Protein AF-J9E070-F1 (afdb_monomer_lite)

Sequence (200 aa):
WLLANKISELVPEDERRRSKISSLESCHDKDLNDDERSLFMCFSKATFASVYKVLFCSLNDTIKNVLSLQAIERGKLQHDECFAFWKVAASSFCLLTLLIRVKELRNASVLLTAAREGRSFLQSFVVKSSFMYLLSDESRFARYGAEASAILKTVQIGNRSLQNISAHAKSTKCTSLLKLLPQLRATSEQFIRTVHQLMI

Foldseek 3Di:
DVVLVVLLVLFPPVLSVVLCLVVPDDDDDVPDDPPVCVVCVCPDLVNLLVVLLVLLVVLLVCCVPVQFLVCVVVVVADLVRSLVSLLVSLSSLLSSLSSCVNPSNNDPSSLLSCLVSLLSSLVCLLDPTSLVVLLVDPVSCVVCVVVNLVSLSSNLNSLVSNLCSVVVCVVVVPVSNVVRVVSSVVSSVSSVVSSVVSND

Organism: Wuchereria bancrofti (NCBI:txid6293)

Structure (mmCIF, N/CA/C/O backbone):
data_AF-J9E070-F1
#
_entry.id   AF-J9E070-F1
#
loop_
_atom_site.group_PDB
_atom_site.id
_atom_site.type_symbol
_atom_site.label_atom_id
_atom_site.label_alt_id
_atom_site.label_comp_id
_atom_site.label_asym_id
_atom_site.label_entity_id
_atom_site.label_seq_id
_atom_site.pdbx_PDB_ins_code
_atom_site.Cartn_x
_atom_site.Cartn_y
_atom_site.Cartn_z
_atom_site.occupancy
_atom_site.B_iso_or_equiv
_atom_site.auth_seq_id
_atom_site.auth_comp_id
_atom_site.auth_asym_id
_atom_site.auth_atom_id
_atom_site.pdbx_PDB_model_num
ATOM 1 N N . TRP A 1 1 ? -8.039 -12.744 -4.403 1.00 50.38 1 TRP A N 1
ATOM 2 C CA . TRP A 1 1 ? -6.928 -13.280 -3.591 1.00 50.38 1 TRP A CA 1
ATOM 3 C C . TRP A 1 1 ? -6.055 -14.290 -4.340 1.00 50.38 1 TRP A C 1
ATOM 5 O O . TRP A 1 1 ? -4.844 -14.215 -4.182 1.00 50.38 1 TRP A O 1
ATOM 15 N N . LEU A 1 2 ? -6.599 -15.138 -5.227 1.00 56.25 2 LEU A N 1
ATOM 16 C CA . LEU A 1 2 ? -5.798 -16.017 -6.101 1.00 56.25 2 LEU A CA 1
ATOM 17 C C . LEU A 1 2 ? -4.689 -15.272 -6.874 1.00 56.25 2 LEU A C 1
ATOM 19 O O . LEU A 1 2 ? -3.528 -15.670 -6.838 1.00 56.25 2 LEU A O 1
ATOM 23 N N . LEU A 1 3 ? -5.025 -14.128 -7.484 1.00 62.06 3 LEU A N 1
ATOM 24 C CA . LEU A 1 3 ? -4.044 -13.268 -8.151 1.00 62.06 3 LEU A CA 1
ATOM 25 C C . LEU A 1 3 ? -2.935 -12.807 -7.193 1.00 62.06 3 LEU A C 1
ATOM 27 O O . LEU A 1 3 ? -1.775 -12.804 -7.572 1.00 62.06 3 LEU A O 1
ATOM 31 N N . ALA A 1 4 ? -3.266 -12.457 -5.947 1.00 64.38 4 ALA A N 1
ATOM 32 C CA . ALA A 1 4 ? -2.277 -12.049 -4.951 1.00 64.38 4 ALA A CA 1
ATOM 33 C C . ALA A 1 4 ? -1.335 -13.208 -4.577 1.00 64.38 4 ALA A C 1
ATOM 35 O O . ALA A 1 4 ? -0.132 -12.987 -4.470 1.00 64.38 4 ALA A O 1
ATOM 36 N N . ASN A 1 5 ? -1.852 -14.438 -4.470 1.00 66.00 5 ASN A N 1
ATOM 37 C CA . ASN A 1 5 ? -1.041 -15.634 -4.226 1.00 66.00 5 ASN A CA 1
ATOM 38 C C . ASN A 1 5 ? -0.087 -15.915 -5.393 1.00 66.00 5 ASN A C 1
ATOM 40 O O . ASN A 1 5 ? 1.122 -15.975 -5.173 1.00 66.00 5 ASN A O 1
ATOM 44 N N . LYS A 1 6 ? -0.587 -15.958 -6.636 1.00 68.31 6 LYS A N 1
ATOM 45 C CA . LYS A 1 6 ? 0.262 -16.139 -7.830 1.00 68.31 6 LYS A CA 1
ATOM 46 C C . LYS A 1 6 ? 1.282 -15.010 -7.997 1.00 68.31 6 LYS A C 1
ATOM 48 O O . LYS A 1 6 ? 2.430 -15.240 -8.352 1.00 68.31 6 LYS A O 1
ATOM 53 N N . ILE A 1 7 ? 0.897 -13.774 -7.688 1.00 70.38 7 ILE A N 1
ATOM 54 C CA . ILE A 1 7 ? 1.807 -12.626 -7.700 1.00 70.38 7 ILE A CA 1
ATOM 55 C C . ILE A 1 7 ? 2.875 -12.752 -6.604 1.00 70.38 7 ILE A C 1
ATOM 57 O O . ILE A 1 7 ? 4.027 -12.386 -6.830 1.00 70.38 7 ILE A O 1
ATOM 61 N N . SER A 1 8 ? 2.531 -13.286 -5.430 1.00 70.94 8 SER A N 1
ATOM 62 C CA . SER A 1 8 ? 3.487 -13.491 -4.337 1.00 70.94 8 SER A CA 1
ATOM 63 C C . SER A 1 8 ? 4.574 -14.514 -4.669 1.00 70.94 8 SER A C 1
ATOM 65 O O . SER A 1 8 ? 5.684 -14.400 -4.151 1.00 70.94 8 SER A O 1
ATOM 67 N N . GLU A 1 9 ? 4.297 -15.469 -5.561 1.00 75.38 9 GLU A N 1
ATOM 68 C CA . GLU A 1 9 ? 5.291 -16.424 -6.072 1.00 75.38 9 GLU A CA 1
ATOM 69 C C . GLU A 1 9 ? 6.395 -15.734 -6.884 1.00 75.38 9 GLU A C 1
ATOM 71 O O . GLU A 1 9 ? 7.506 -16.250 -6.968 1.00 75.38 9 GLU A O 1
ATOM 76 N N . LEU A 1 10 ? 6.126 -14.543 -7.432 1.00 75.75 10 LEU A N 1
ATOM 77 C CA . LEU A 1 10 ? 7.119 -13.745 -8.155 1.00 75.75 10 LEU A CA 1
ATOM 78 C C . LEU A 1 10 ? 8.077 -13.004 -7.210 1.00 75.75 10 LEU A C 1
ATOM 80 O O . LEU A 1 10 ? 9.123 -12.527 -7.651 1.00 75.75 10 LEU A O 1
ATOM 84 N N . VAL A 1 11 ? 7.734 -12.867 -5.924 1.00 75.31 11 VAL A N 1
ATOM 85 C CA . VAL A 1 11 ? 8.581 -12.197 -4.928 1.00 75.31 11 VAL A CA 1
ATOM 86 C C . VAL A 1 11 ? 9.718 -13.140 -4.507 1.00 75.31 11 VAL A C 1
ATOM 88 O O . VAL A 1 11 ? 9.440 -14.290 -4.162 1.00 75.31 11 VAL A O 1
ATOM 91 N N . PRO A 1 12 ? 10.985 -12.671 -4.465 1.00 78.06 12 PRO A N 1
ATOM 92 C CA . PRO A 1 12 ? 12.112 -13.473 -3.988 1.00 78.06 12 PRO A CA 1
ATOM 93 C C . PRO A 1 12 ? 11.835 -14.132 -2.630 1.00 78.06 12 PRO A C 1
ATOM 95 O O . PRO A 1 12 ? 11.265 -13.509 -1.731 1.00 78.06 12 PRO A O 1
ATOM 98 N N . GLU A 1 13 ? 12.220 -15.400 -2.479 1.00 76.00 13 GLU A N 1
ATOM 99 C CA . GLU A 1 13 ? 11.801 -16.228 -1.343 1.00 76.00 13 GLU A CA 1
ATOM 100 C C . GLU A 1 13 ? 12.261 -15.679 0.020 1.00 76.00 13 GLU A C 1
ATOM 102 O O . GLU A 1 13 ? 11.505 -15.709 0.995 1.00 76.00 13 GLU A O 1
ATOM 107 N N . ASP A 1 14 ? 13.473 -15.134 0.087 1.00 74.38 14 ASP A N 1
ATOM 108 C CA . ASP A 1 14 ? 14.043 -14.496 1.275 1.00 74.38 14 ASP A CA 1
ATOM 109 C C . ASP A 1 14 ? 13.195 -13.306 1.752 1.00 74.38 14 ASP A C 1
ATOM 111 O O . ASP A 1 14 ? 12.943 -13.136 2.949 1.00 74.38 14 ASP A O 1
ATOM 115 N N . GLU A 1 15 ? 12.682 -12.520 0.810 1.00 70.94 15 GLU A N 1
ATOM 116 C CA . GLU A 1 15 ? 11.808 -11.381 1.077 1.00 70.94 15 GLU A CA 1
ATOM 117 C C . GLU A 1 15 ? 10.374 -11.812 1.385 1.00 70.94 15 GLU A C 1
ATOM 119 O O . GLU A 1 15 ? 9.731 -11.246 2.275 1.00 70.94 15 GLU A O 1
ATOM 124 N N . ARG A 1 16 ? 9.882 -12.862 0.723 1.00 69.50 16 ARG A N 1
ATOM 125 C CA . ARG A 1 16 ? 8.571 -13.458 1.005 1.00 69.50 16 ARG A CA 1
ATOM 126 C C . ARG A 1 16 ? 8.491 -13.995 2.441 1.00 69.50 16 ARG A C 1
ATOM 128 O O . ARG A 1 16 ? 7.499 -13.747 3.126 1.00 69.50 16 ARG A O 1
ATOM 135 N N . ARG A 1 17 ? 9.552 -14.655 2.930 1.00 67.88 17 ARG A N 1
ATOM 136 C CA . ARG A 1 17 ? 9.652 -15.140 4.323 1.00 67.88 17 ARG A CA 1
ATOM 137 C C . ARG A 1 17 ? 9.682 -13.984 5.328 1.00 67.88 1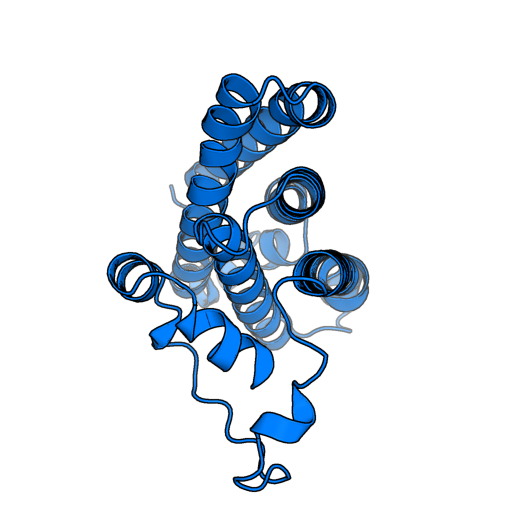7 ARG A C 1
ATOM 139 O O . ARG A 1 17 ? 8.961 -14.013 6.322 1.00 67.88 17 ARG A O 1
ATOM 146 N N . ARG A 1 18 ? 10.472 -12.937 5.058 1.00 64.69 18 ARG A N 1
ATOM 147 C CA . ARG A 1 18 ? 10.586 -11.749 5.931 1.00 64.69 18 ARG A CA 1
ATOM 148 C C . ARG A 1 18 ? 9.295 -10.938 6.023 1.00 64.69 18 ARG A C 1
ATOM 150 O O . ARG A 1 18 ? 9.012 -10.363 7.069 1.00 64.69 18 ARG A O 1
ATOM 157 N N . SER A 1 19 ? 8.527 -10.893 4.940 1.00 62.81 19 SER A N 1
ATOM 158 C CA . SER A 1 19 ? 7.289 -10.114 4.832 1.00 62.81 19 SER A CA 1
ATOM 159 C C . SER A 1 19 ? 6.048 -10.825 5.358 1.00 62.81 19 SER A C 1
ATOM 161 O O . SER A 1 19 ? 4.982 -10.213 5.377 1.00 62.81 19 SER A O 1
ATOM 163 N N . LYS A 1 20 ? 6.166 -12.092 5.792 1.00 63.44 20 LYS A N 1
ATOM 164 C CA . LYS A 1 20 ? 5.033 -12.923 6.231 1.00 63.44 20 LYS A CA 1
ATOM 165 C C . LYS A 1 20 ? 3.909 -13.027 5.186 1.00 63.44 20 LYS A C 1
ATOM 167 O O . LYS A 1 20 ? 2.804 -13.459 5.505 1.00 63.44 20 LYS A O 1
ATOM 172 N N . ILE A 1 21 ? 4.194 -12.707 3.921 1.00 61.09 21 ILE A N 1
ATOM 173 C CA . ILE A 1 21 ? 3.235 -12.825 2.816 1.00 61.09 21 ILE A CA 1
ATOM 174 C C . ILE A 1 21 ? 2.844 -14.293 2.615 1.00 61.09 21 ILE A C 1
ATOM 176 O O . ILE A 1 21 ? 1.691 -14.584 2.339 1.00 61.09 21 ILE A O 1
ATOM 180 N N . SER A 1 22 ? 3.758 -15.235 2.865 1.00 50.41 22 SER A N 1
ATOM 181 C CA . SER A 1 22 ? 3.460 -16.675 2.843 1.00 50.41 22 SER A CA 1
ATOM 182 C C . SER A 1 22 ? 2.588 -17.169 4.005 1.00 50.41 22 SER A C 1
ATOM 184 O O . SER A 1 22 ? 2.163 -18.315 3.977 1.00 50.41 22 SER A O 1
ATOM 186 N N . SER A 1 23 ? 2.368 -16.352 5.044 1.00 52.59 23 SER A N 1
ATOM 187 C CA . SER A 1 23 ? 1.434 -16.659 6.143 1.00 52.59 23 SER A CA 1
ATOM 188 C C . SER A 1 23 ? 0.075 -15.980 5.979 1.00 52.59 23 SER A C 1
ATOM 190 O O . SER A 1 23 ? -0.743 -16.022 6.895 1.00 52.59 23 SER A O 1
ATOM 192 N N . LEU A 1 24 ? -0.162 -15.324 4.839 1.00 56.97 24 LEU A N 1
ATOM 193 C CA . LEU A 1 24 ? -1.516 -14.963 4.452 1.00 56.97 24 LEU A CA 1
ATOM 194 C C . LEU A 1 24 ? -2.294 -16.262 4.203 1.00 56.97 24 LEU A C 1
ATOM 196 O O . LEU A 1 24 ? -1.766 -17.173 3.567 1.00 56.97 24 LEU A O 1
ATOM 200 N N . GLU A 1 25 ? -3.511 -16.359 4.740 1.00 55.94 25 GLU A N 1
ATOM 201 C CA . GLU A 1 25 ? -4.355 -17.549 4.586 1.00 55.94 25 GLU A CA 1
ATOM 202 C C . GLU A 1 25 ? -4.481 -17.938 3.109 1.00 55.94 25 GLU A C 1
ATOM 204 O O . GLU A 1 25 ? -4.682 -17.087 2.234 1.00 55.94 25 GLU A O 1
ATOM 209 N N . SER A 1 26 ? -4.349 -19.236 2.821 1.00 51.25 26 SER A N 1
ATOM 210 C CA . SER A 1 26 ? -4.575 -19.748 1.477 1.00 51.25 26 SER A CA 1
ATOM 211 C C . SER A 1 26 ? -6.035 -19.504 1.101 1.00 51.25 26 SER A C 1
ATOM 213 O O . SER A 1 26 ? -6.965 -20.029 1.707 1.00 51.25 26 SER A O 1
ATOM 215 N N . CYS A 1 27 ? -6.248 -18.671 0.086 1.00 52.09 27 CYS A N 1
ATOM 216 C CA . CYS A 1 27 ? -7.570 -18.462 -0.476 1.00 52.09 27 CYS A CA 1
ATOM 217 C C . CYS A 1 27 ? -7.926 -19.675 -1.336 1.00 52.09 27 CYS A C 1
ATOM 219 O O . CYS A 1 27 ? -7.439 -19.803 -2.458 1.00 52.09 27 CYS A O 1
ATOM 221 N N . HIS A 1 28 ? -8.752 -20.558 -0.783 1.00 53.12 28 HIS A N 1
ATOM 222 C CA . HIS A 1 28 ? -9.455 -21.578 -1.546 1.00 53.12 28 HIS A CA 1
ATOM 223 C C . HIS A 1 28 ? -10.759 -20.971 -2.053 1.00 53.12 28 HIS A C 1
ATOM 225 O O . HIS A 1 28 ? -11.733 -20.855 -1.309 1.00 53.12 28 HIS A O 1
ATOM 231 N N . ASP A 1 29 ? -10.745 -20.530 -3.305 1.00 55.97 29 ASP A N 1
ATOM 232 C CA . ASP A 1 29 ? -11.964 -20.168 -4.014 1.00 55.97 29 ASP A CA 1
ATOM 233 C C . ASP A 1 29 ? -12.629 -21.465 -4.486 1.00 55.97 29 ASP A C 1
ATOM 235 O O . ASP A 1 29 ? -12.036 -22.227 -5.249 1.00 55.97 29 ASP A O 1
ATOM 239 N N . LYS A 1 30 ? -13.820 -21.763 -3.960 1.00 57.31 30 LYS A N 1
ATOM 240 C CA . LYS A 1 30 ? -14.524 -23.025 -4.240 1.00 57.31 30 LYS A CA 1
ATOM 241 C C . LYS A 1 30 ? -15.041 -23.101 -5.679 1.00 57.31 30 LYS A C 1
ATOM 243 O O . LYS A 1 30 ? -15.379 -24.195 -6.120 1.00 57.31 30 LYS A O 1
ATOM 248 N N . ASP A 1 31 ? -15.062 -21.972 -6.386 1.00 56.69 31 ASP A N 1
ATOM 249 C CA . ASP A 1 31 ? -15.589 -21.855 -7.745 1.00 56.69 31 ASP A CA 1
ATOM 250 C C . ASP A 1 31 ? -14.491 -21.969 -8.826 1.00 56.69 31 ASP A C 1
ATOM 252 O O . ASP A 1 31 ? -14.774 -21.831 -10.018 1.00 56.69 31 ASP A O 1
ATOM 256 N N . LEU A 1 32 ? -13.231 -22.214 -8.438 1.00 55.25 32 LEU A N 1
ATOM 257 C CA . LEU A 1 32 ? -12.088 -22.280 -9.353 1.00 55.25 32 LEU A CA 1
ATOM 258 C C . LEU A 1 32 ? -11.551 -23.714 -9.480 1.00 55.25 32 LEU A C 1
ATOM 260 O O . LEU A 1 32 ? -10.976 -24.264 -8.544 1.00 55.25 32 LEU A O 1
ATOM 264 N N . ASN A 1 33 ? -11.719 -24.305 -10.667 1.00 61.34 33 ASN A N 1
ATOM 265 C CA . ASN A 1 33 ? -11.144 -25.604 -11.037 1.00 61.34 33 ASN A CA 1
ATOM 266 C C . ASN A 1 33 ? -9.671 -25.446 -11.484 1.00 61.34 33 ASN A C 1
ATOM 268 O O . ASN A 1 33 ? -9.262 -24.357 -11.884 1.00 61.34 33 ASN A O 1
ATOM 272 N N . ASP A 1 34 ? -8.903 -26.545 -11.501 1.00 58.28 34 ASP A N 1
ATOM 273 C CA . ASP A 1 34 ? -7.445 -26.613 -11.767 1.00 58.28 34 ASP A CA 1
ATOM 274 C C . ASP A 1 34 ? -6.946 -26.024 -13.111 1.00 58.28 34 ASP A C 1
ATOM 276 O O . ASP A 1 34 ? -5.738 -25.961 -13.353 1.00 58.28 34 ASP A O 1
ATOM 280 N N . ASP A 1 35 ? -7.824 -25.520 -13.985 1.00 61.09 35 ASP A N 1
ATOM 281 C CA . ASP A 1 35 ? -7.448 -24.881 -15.258 1.00 61.09 35 ASP A CA 1
ATOM 282 C C . ASP A 1 35 ? -7.061 -23.388 -15.088 1.00 61.09 35 ASP A C 1
ATOM 284 O O . ASP A 1 35 ? -7.368 -22.508 -15.903 1.00 61.09 35 ASP A O 1
ATOM 288 N N . GLU A 1 36 ? -6.354 -23.093 -13.989 1.00 58.22 36 GLU A N 1
ATOM 289 C CA . GLU A 1 36 ? -6.021 -21.755 -13.474 1.00 58.22 36 GLU A CA 1
ATOM 290 C C . GLU A 1 36 ? -5.228 -20.880 -14.463 1.00 58.22 36 GLU A C 1
ATOM 292 O O . GLU A 1 36 ? -5.220 -19.652 -14.358 1.00 58.22 36 GLU A O 1
ATOM 297 N N . ARG A 1 37 ? -4.536 -21.489 -15.436 1.00 53.12 37 ARG A N 1
ATOM 298 C CA . ARG A 1 37 ? -3.698 -20.767 -16.413 1.00 53.12 37 ARG A CA 1
ATOM 299 C C . ARG A 1 37 ? -4.521 -19.906 -17.370 1.00 53.12 37 ARG A C 1
ATOM 301 O O . ARG A 1 37 ? -4.042 -18.855 -17.799 1.00 53.12 37 ARG A O 1
ATOM 308 N N . SER A 1 38 ? -5.745 -20.327 -17.681 1.00 57.66 38 SER A N 1
ATOM 309 C CA . SER A 1 38 ? -6.639 -19.622 -18.606 1.00 57.66 38 SER A CA 1
ATOM 310 C C . SER A 1 38 ? -7.169 -18.302 -18.017 1.00 57.66 38 SER A C 1
ATOM 312 O O . SER A 1 38 ? -7.307 -17.309 -18.732 1.00 57.66 38 SER A O 1
ATOM 314 N N . LEU A 1 39 ? -7.361 -18.248 -16.694 1.00 63.41 39 LEU A N 1
ATOM 315 C CA . LEU A 1 39 ? -7.911 -17.093 -15.972 1.00 63.41 39 LEU A CA 1
ATOM 316 C C . LEU A 1 39 ? -6.944 -15.901 -15.902 1.00 63.41 39 LEU A C 1
ATOM 318 O O . LEU A 1 39 ? -7.368 -14.761 -15.711 1.00 63.41 39 LEU A O 1
ATOM 322 N N . PHE A 1 40 ? -5.643 -16.144 -16.094 1.00 64.69 40 PHE A N 1
ATOM 323 C CA . PHE A 1 40 ? -4.593 -15.127 -15.997 1.00 64.69 40 PHE A CA 1
ATOM 324 C C . PHE A 1 40 ? -3.829 -14.903 -17.304 1.00 64.69 40 PHE A C 1
ATOM 326 O O . PHE A 1 40 ? -2.756 -14.306 -17.270 1.00 64.69 40 PHE A O 1
ATOM 333 N N . MET A 1 41 ? -4.357 -15.312 -18.465 1.00 61.59 41 MET A N 1
ATOM 334 C CA . MET A 1 41 ? -3.668 -15.109 -19.755 1.00 61.59 41 MET A CA 1
ATOM 335 C C . MET A 1 41 ? -3.313 -13.637 -20.028 1.00 61.59 41 MET A C 1
ATOM 337 O O . MET A 1 41 ? -2.305 -13.338 -20.668 1.00 61.59 41 MET A O 1
ATOM 341 N N . CYS A 1 42 ? -4.094 -12.702 -19.483 1.00 64.00 42 CYS A N 1
ATOM 342 C CA . CYS A 1 42 ? -3.829 -11.267 -19.567 1.00 64.00 42 CYS A CA 1
ATOM 343 C C . CYS A 1 42 ? -2.759 -10.772 -18.580 1.00 64.00 42 CYS A C 1
ATOM 345 O O . CYS A 1 42 ? -2.485 -9.574 -18.557 1.00 64.00 42 CYS A O 1
ATOM 347 N N . PHE A 1 43 ? -2.152 -11.634 -17.760 1.00 72.12 43 PHE A N 1
ATOM 348 C CA . PHE A 1 43 ? -1.098 -11.293 -16.804 1.00 72.12 43 PHE A CA 1
ATOM 349 C C . PHE A 1 43 ? 0.274 -11.703 -17.355 1.00 72.12 43 PHE A C 1
ATOM 351 O O . PHE A 1 43 ? 0.840 -12.743 -17.030 1.00 72.12 43 PHE A O 1
ATOM 358 N N . SER A 1 44 ? 0.813 -10.854 -18.226 1.00 80.12 44 SER A N 1
ATOM 359 C CA . SER A 1 44 ? 2.128 -11.009 -18.848 1.00 80.12 44 SER A CA 1
ATOM 360 C C . SER A 1 44 ? 3.052 -9.870 -18.420 1.00 80.12 44 SER A C 1
ATOM 362 O O . SER A 1 44 ? 2.602 -8.852 -17.893 1.00 80.12 44 SER A O 1
ATOM 364 N N . LYS A 1 45 ? 4.353 -9.971 -18.721 1.00 80.81 45 LYS A N 1
ATOM 365 C CA . LYS A 1 45 ? 5.291 -8.850 -18.509 1.00 80.81 45 LYS A CA 1
ATOM 366 C C . LYS A 1 45 ? 4.839 -7.567 -19.224 1.00 80.81 45 LYS A C 1
ATOM 368 O O . LYS A 1 45 ? 5.051 -6.477 -18.701 1.00 80.81 45 LYS A O 1
ATOM 373 N N . ALA A 1 46 ? 4.199 -7.696 -20.390 1.00 85.44 46 ALA A N 1
ATOM 374 C CA . ALA A 1 46 ? 3.736 -6.564 -21.192 1.00 85.44 46 ALA A CA 1
ATOM 375 C C . ALA A 1 46 ? 2.536 -5.843 -20.556 1.00 85.44 46 ALA A C 1
ATOM 377 O O . ALA A 1 46 ? 2.456 -4.617 -20.582 1.00 85.44 46 ALA A O 1
ATOM 378 N N . THR A 1 47 ? 1.619 -6.592 -19.947 1.00 89.44 47 THR A N 1
ATOM 379 C CA . THR A 1 47 ? 0.395 -6.055 -19.332 1.00 89.44 47 THR A CA 1
ATOM 380 C C . THR A 1 47 ? 0.557 -5.749 -17.844 1.00 89.44 47 THR A C 1
ATOM 382 O O . THR A 1 47 ? -0.255 -5.013 -17.278 1.00 89.44 47 THR A O 1
ATOM 385 N N . PHE A 1 48 ? 1.626 -6.252 -17.214 1.00 90.00 48 PHE A N 1
ATOM 386 C CA . PHE A 1 48 ? 1.885 -6.121 -15.782 1.00 90.00 48 PHE A CA 1
ATOM 387 C C . PHE A 1 48 ? 1.793 -4.676 -15.295 1.00 90.00 48 PHE A C 1
ATOM 389 O O . PHE A 1 48 ? 1.151 -4.423 -14.285 1.00 90.00 48 PHE A O 1
ATOM 396 N N . ALA A 1 49 ? 2.386 -3.715 -16.010 1.00 93.50 49 ALA A N 1
ATOM 397 C CA . ALA A 1 49 ? 2.370 -2.316 -15.581 1.00 93.50 49 ALA A CA 1
ATOM 398 C C . ALA A 1 49 ? 0.944 -1.747 -15.464 1.00 93.50 49 ALA A C 1
ATOM 400 O O . ALA A 1 49 ? 0.651 -1.006 -14.524 1.00 93.50 49 ALA A O 1
ATOM 401 N N . SER A 1 50 ? 0.054 -2.120 -16.386 1.00 94.12 50 SER A N 1
ATOM 402 C CA . SER A 1 50 ? -1.350 -1.702 -16.369 1.00 94.12 50 SER A CA 1
ATOM 403 C C . SER A 1 50 ? -2.113 -2.371 -15.231 1.00 94.12 50 SER A C 1
ATOM 405 O O . SER A 1 50 ? -2.801 -1.685 -14.477 1.00 94.12 50 SER A O 1
ATOM 407 N N . VAL A 1 51 ? -1.938 -3.685 -15.054 1.00 92.25 51 VAL A N 1
ATOM 408 C CA . VAL A 1 51 ? -2.584 -4.429 -13.962 1.00 92.25 51 VAL A CA 1
ATOM 409 C C . VAL A 1 51 ? -2.103 -3.917 -12.605 1.00 92.25 51 VAL A C 1
ATOM 411 O O . VAL A 1 51 ? -2.915 -3.615 -11.738 1.00 92.25 51 VAL A O 1
ATOM 414 N N . TYR A 1 52 ? -0.794 -3.730 -12.440 1.00 94.38 52 TYR A N 1
ATOM 415 C CA . TYR A 1 52 ? -0.180 -3.175 -11.236 1.00 94.38 52 TYR A CA 1
ATOM 416 C C . TYR A 1 52 ? -0.764 -1.807 -10.875 1.00 94.38 52 TYR A C 1
ATOM 418 O O . TYR A 1 52 ? -1.111 -1.568 -9.719 1.00 94.38 52 TYR A O 1
ATOM 426 N N . LYS A 1 53 ? -0.912 -0.921 -11.869 1.00 96.94 53 LYS A N 1
ATOM 427 C CA . LYS A 1 53 ? -1.533 0.391 -11.680 1.00 96.94 53 LYS A CA 1
ATOM 428 C C . LYS A 1 53 ? -2.965 0.273 -11.183 1.00 96.94 53 LYS A C 1
ATOM 430 O O . LYS A 1 53 ? -3.292 0.909 -10.188 1.00 96.94 53 LYS A O 1
ATOM 435 N N . VAL A 1 54 ? -3.790 -0.543 -11.837 1.00 96.38 54 VAL A N 1
ATOM 436 C CA . VAL A 1 54 ? -5.184 -0.744 -11.422 1.00 96.38 54 VAL A CA 1
ATOM 437 C C . VAL A 1 54 ? -5.244 -1.287 -9.996 1.00 96.38 54 VAL A C 1
ATOM 439 O O . VAL A 1 54 ? -5.914 -0.692 -9.164 1.00 96.38 54 VAL A O 1
ATOM 442 N N . LEU A 1 55 ? -4.479 -2.335 -9.677 1.00 95.44 55 LEU A N 1
ATOM 443 C CA . LEU A 1 55 ? -4.477 -2.936 -8.340 1.00 95.44 55 LEU A CA 1
ATOM 444 C C . LEU A 1 55 ? -4.086 -1.937 -7.242 1.00 95.44 55 LEU A C 1
ATOM 446 O O . LEU A 1 55 ? -4.734 -1.890 -6.198 1.00 95.44 55 LEU A O 1
ATOM 450 N N . PHE A 1 56 ? -3.047 -1.128 -7.466 1.00 97.62 56 PHE A N 1
ATOM 451 C CA . PHE A 1 56 ? -2.597 -0.163 -6.462 1.00 97.62 56 PHE A CA 1
ATOM 452 C C . PHE A 1 56 ? -3.583 1.007 -6.315 1.00 97.62 56 PHE A C 1
ATOM 454 O O . PHE A 1 56 ? -3.924 1.379 -5.192 1.00 97.62 56 PHE A O 1
ATOM 461 N N . CYS A 1 57 ? -4.104 1.548 -7.420 1.00 97.94 57 CYS A N 1
ATOM 462 C CA . CYS A 1 57 ? -5.138 2.583 -7.359 1.00 97.94 57 CYS A CA 1
ATOM 463 C C . CYS A 1 57 ? -6.396 2.063 -6.646 1.00 97.94 57 CYS A C 1
ATOM 465 O O . CYS A 1 57 ? -6.869 2.700 -5.709 1.00 97.94 57 CYS A O 1
ATOM 467 N N . SER A 1 58 ? -6.879 0.867 -6.998 1.00 96.75 58 SER A N 1
ATOM 468 C CA . SER A 1 58 ? -8.052 0.256 -6.363 1.00 96.75 58 SER A CA 1
ATOM 469 C C . SER A 1 58 ? -7.859 0.011 -4.867 1.00 96.75 58 SER A C 1
ATOM 471 O O . SER A 1 58 ? -8.808 0.179 -4.101 1.00 96.75 58 SER A O 1
ATOM 473 N N . LEU A 1 59 ? -6.646 -0.335 -4.422 1.00 97.25 59 LEU A N 1
ATOM 474 C CA . LEU A 1 59 ? -6.329 -0.422 -2.995 1.00 97.25 59 LEU A CA 1
ATOM 475 C C . LEU A 1 59 ? -6.540 0.933 -2.298 1.00 97.25 59 LEU A C 1
ATOM 477 O O . LEU A 1 59 ? -7.227 0.999 -1.278 1.00 97.25 59 LEU A O 1
ATOM 481 N N . ASN A 1 60 ? -5.992 2.013 -2.857 1.00 97.88 60 ASN A N 1
ATOM 482 C CA . ASN A 1 60 ? -6.142 3.356 -2.293 1.00 97.88 60 ASN A CA 1
ATOM 483 C C . ASN A 1 60 ? -7.592 3.858 -2.340 1.00 97.88 60 ASN A C 1
ATOM 485 O O . ASN A 1 60 ? -8.070 4.438 -1.363 1.00 97.88 60 ASN A O 1
ATOM 489 N N . ASP A 1 61 ? -8.314 3.589 -3.427 1.00 96.94 61 ASP A N 1
ATOM 490 C CA . ASP A 1 61 ? -9.732 3.934 -3.553 1.00 96.94 61 ASP A CA 1
ATOM 491 C C . ASP A 1 61 ? -10.584 3.176 -2.528 1.00 96.94 61 ASP A C 1
ATOM 493 O O . ASP A 1 61 ? -11.465 3.761 -1.895 1.00 96.94 61 ASP A O 1
ATOM 497 N N . THR A 1 62 ? -10.285 1.896 -2.291 1.00 94.69 62 THR A N 1
ATOM 498 C CA . THR A 1 62 ? -10.959 1.092 -1.261 1.00 94.69 62 THR A CA 1
ATOM 499 C C . THR A 1 62 ? -10.722 1.677 0.127 1.00 94.69 62 THR A C 1
ATOM 501 O O . THR A 1 62 ? -11.666 1.838 0.898 1.00 94.69 62 THR A O 1
ATOM 504 N N . ILE A 1 63 ? -9.486 2.074 0.441 1.00 95.38 63 ILE A N 1
ATOM 505 C CA . ILE A 1 63 ? -9.172 2.718 1.723 1.00 95.38 63 ILE A CA 1
ATOM 506 C C . ILE A 1 63 ? -9.971 4.013 1.891 1.00 95.38 63 ILE A C 1
ATOM 508 O O . ILE A 1 63 ? -10.543 4.262 2.951 1.00 95.38 63 ILE A O 1
ATOM 512 N N . LYS A 1 64 ? -10.040 4.830 0.839 1.00 94.38 64 LYS A N 1
ATOM 513 C CA . LYS A 1 64 ? -10.735 6.117 0.876 1.00 94.38 64 LYS A CA 1
ATOM 514 C C . LYS A 1 64 ? -12.249 5.965 1.040 1.00 94.38 64 LYS A C 1
ATOM 516 O O . LYS A 1 64 ? -12.852 6.744 1.774 1.00 94.38 64 LYS A O 1
ATOM 521 N N . ASN A 1 65 ? -12.851 4.998 0.351 1.00 93.50 65 ASN A N 1
ATOM 522 C CA . ASN A 1 65 ? -14.306 4.882 0.243 1.00 93.50 65 ASN A CA 1
ATOM 523 C C . ASN A 1 65 ? -14.909 3.931 1.287 1.00 93.50 65 ASN A C 1
ATOM 525 O O . ASN A 1 65 ? -15.971 4.223 1.832 1.00 93.50 65 ASN A O 1
ATOM 529 N N . VAL A 1 66 ? -14.233 2.818 1.582 1.00 92.75 66 VAL A N 1
ATOM 530 C CA . VAL A 1 66 ? -14.717 1.776 2.503 1.00 92.75 66 VAL A CA 1
ATOM 531 C C . VAL A 1 66 ? -14.144 1.987 3.900 1.00 92.75 66 VAL A C 1
ATOM 533 O O . VAL A 1 66 ? -14.893 2.088 4.866 1.00 92.75 66 VAL A O 1
ATOM 536 N N . LEU A 1 67 ? -12.823 2.161 4.012 1.00 94.06 67 LEU A N 1
ATOM 537 C CA . LEU A 1 67 ? -12.131 2.369 5.293 1.00 94.06 67 LEU A CA 1
ATOM 538 C C . LEU A 1 67 ? -12.088 3.846 5.712 1.00 94.06 67 LEU A C 1
ATOM 540 O O . LEU A 1 67 ? -11.135 4.296 6.352 1.00 94.06 67 LEU A O 1
ATOM 544 N N . SER A 1 68 ? -13.101 4.635 5.359 1.00 94.06 68 SER A N 1
ATOM 545 C CA . SER A 1 68 ? -13.126 6.053 5.723 1.00 94.06 68 SER A CA 1
ATOM 546 C C . SER A 1 68 ? -13.315 6.244 7.234 1.00 94.06 68 SER A C 1
ATOM 548 O O . SER A 1 68 ? -14.008 5.470 7.896 1.00 94.06 68 SER A O 1
ATOM 550 N N . LEU A 1 69 ? -12.745 7.317 7.794 1.00 93.94 69 LEU A N 1
ATOM 551 C CA . LEU A 1 69 ? -12.982 7.690 9.197 1.00 93.94 69 LEU A CA 1
ATOM 552 C C . LEU A 1 69 ? -14.482 7.900 9.481 1.00 93.94 69 LEU A C 1
ATOM 554 O O . LEU A 1 69 ? -14.994 7.495 10.517 1.00 93.94 69 LEU A O 1
ATOM 558 N N . GLN A 1 70 ? -15.214 8.459 8.519 1.00 94.50 70 GLN A N 1
ATOM 559 C CA . GLN A 1 70 ? -16.652 8.677 8.656 1.00 94.50 70 GLN A CA 1
ATOM 560 C C . GLN A 1 70 ? -17.448 7.367 8.727 1.00 94.50 70 GLN A C 1
ATOM 562 O O . GLN A 1 70 ? -18.503 7.340 9.356 1.00 94.50 70 GLN A O 1
ATOM 567 N N . ALA A 1 71 ? -16.987 6.292 8.077 1.00 93.44 71 ALA A N 1
ATOM 568 C CA . ALA A 1 71 ? -17.674 5.002 8.116 1.00 93.44 71 ALA A CA 1
ATOM 569 C C . ALA A 1 71 ? -17.651 4.400 9.527 1.00 93.44 71 ALA A C 1
ATOM 571 O O . ALA A 1 71 ? -18.688 3.943 10.007 1.00 93.44 71 ALA A O 1
ATOM 572 N N . ILE A 1 72 ? -16.501 4.468 10.203 1.00 93.31 72 ILE A N 1
ATOM 573 C CA . ILE A 1 72 ? -16.350 3.980 11.578 1.00 93.31 72 ILE A CA 1
ATOM 574 C C . ILE A 1 72 ? -17.046 4.904 12.589 1.00 93.31 72 ILE A C 1
ATOM 576 O O . ILE A 1 72 ? -17.803 4.425 13.426 1.00 93.31 72 ILE A O 1
ATOM 580 N N . GLU A 1 73 ? -16.904 6.229 12.460 1.00 92.25 73 GLU A N 1
ATOM 581 C CA . GLU A 1 73 ? -17.545 7.196 13.370 1.00 92.25 73 GLU A CA 1
ATOM 582 C C . GLU A 1 73 ? -19.081 7.139 13.313 1.00 92.25 73 GLU A C 1
ATOM 584 O O . GLU A 1 73 ? -19.749 7.389 14.312 1.00 92.25 73 GLU A O 1
ATOM 589 N N . ARG A 1 74 ? -19.655 6.787 12.156 1.00 93.44 74 ARG A N 1
ATOM 590 C CA . ARG A 1 74 ? -21.109 6.628 11.971 1.00 93.44 74 ARG A CA 1
ATOM 591 C C . ARG A 1 74 ? -21.609 5.209 12.255 1.00 93.44 74 ARG A C 1
ATOM 593 O O . ARG A 1 74 ? -22.770 4.925 11.971 1.00 93.44 74 ARG A O 1
ATOM 600 N N . GLY A 1 75 ? -20.746 4.308 12.729 1.00 91.31 75 GLY A N 1
ATOM 601 C CA . GLY A 1 75 ? -21.095 2.912 13.011 1.00 91.31 75 GLY A CA 1
ATOM 602 C C . GLY A 1 75 ? -21.458 2.073 11.778 1.00 91.31 75 GLY A C 1
ATOM 603 O O . GLY A 1 75 ? -22.003 0.984 11.926 1.00 91.31 75 GLY A O 1
ATOM 604 N N . LYS A 1 76 ? -21.167 2.557 10.560 1.00 94.19 76 LYS A N 1
ATOM 605 C CA . LYS A 1 76 ? -21.386 1.806 9.309 1.00 94.19 76 LYS A CA 1
ATOM 606 C C . LYS A 1 76 ? -20.355 0.701 9.101 1.00 94.19 76 LYS A C 1
ATOM 608 O O . LYS A 1 76 ? -20.606 -0.213 8.328 1.00 94.19 76 LYS A O 1
ATOM 613 N N . LEU A 1 77 ? -19.202 0.826 9.752 1.00 94.44 77 LEU A N 1
ATOM 614 C CA . LEU A 1 77 ? -18.121 -0.145 9.735 1.00 94.44 77 LEU A CA 1
ATOM 615 C C . LEU A 1 77 ? -17.741 -0.458 11.181 1.00 94.44 77 LEU A C 1
ATOM 617 O O . LEU A 1 77 ? -17.352 0.444 11.928 1.00 94.44 77 LEU A O 1
ATOM 621 N N . GLN A 1 78 ? -17.868 -1.724 11.573 1.00 94.81 78 GLN A N 1
ATOM 622 C CA . GLN A 1 78 ? -17.543 -2.154 12.932 1.00 94.81 78 GLN A CA 1
ATOM 623 C C . GLN A 1 78 ? -16.027 -2.140 13.164 1.00 94.81 78 GLN A C 1
ATOM 625 O O . GLN A 1 78 ? -15.242 -2.255 12.224 1.00 94.81 78 GLN A O 1
ATOM 630 N N . HIS A 1 79 ? -15.597 -2.004 14.423 1.00 93.25 79 HIS A N 1
ATOM 631 C CA . HIS A 1 79 ? -14.171 -1.900 14.755 1.00 93.25 79 HIS A CA 1
ATOM 632 C C . HIS A 1 79 ? -13.367 -3.133 14.309 1.00 93.25 79 HIS A C 1
ATOM 634 O O . HIS A 1 79 ? -12.338 -2.970 13.655 1.00 93.25 79 HIS A O 1
ATOM 640 N N . ASP A 1 80 ? -13.860 -4.340 14.606 1.00 93.19 80 ASP A N 1
ATOM 641 C CA . ASP A 1 80 ? -13.208 -5.602 14.225 1.00 93.19 80 ASP A CA 1
ATOM 642 C C . ASP A 1 80 ? -13.100 -5.751 12.702 1.00 93.19 80 ASP A C 1
ATOM 644 O O . ASP A 1 80 ? -12.057 -6.124 12.168 1.00 93.19 80 ASP A O 1
ATOM 648 N N . GLU A 1 81 ? -14.169 -5.394 11.988 1.00 93.94 81 GLU A N 1
ATOM 649 C CA . GLU A 1 81 ? -14.226 -5.453 10.528 1.00 93.94 81 GLU A CA 1
ATOM 650 C C . GLU A 1 81 ? -13.266 -4.440 9.888 1.00 93.94 81 GLU A C 1
ATOM 652 O O . GLU A 1 81 ? -12.485 -4.781 8.998 1.00 93.94 81 GLU A O 1
ATOM 657 N N . CYS A 1 82 ? -13.254 -3.203 10.396 1.00 94.12 82 CYS A N 1
ATOM 658 C CA . CYS A 1 82 ? -12.306 -2.170 9.988 1.00 94.12 82 CYS A CA 1
ATOM 659 C C . CYS A 1 82 ? -10.865 -2.659 10.155 1.00 94.12 82 CYS A C 1
ATOM 661 O O . CYS A 1 82 ? -10.039 -2.523 9.249 1.00 94.12 82 CYS A O 1
ATOM 663 N N . PHE A 1 83 ? -10.571 -3.265 11.304 1.00 92.69 83 PHE A N 1
ATOM 664 C CA . PHE A 1 83 ? -9.249 -3.776 11.611 1.00 92.69 83 PHE A CA 1
ATOM 665 C C . PHE A 1 83 ? -8.843 -4.930 10.674 1.00 92.69 83 PHE A C 1
ATOM 667 O O . PHE A 1 83 ? -7.742 -4.919 10.110 1.00 92.69 83 PHE A O 1
ATOM 674 N N . ALA A 1 84 ? -9.750 -5.878 10.419 1.00 92.38 84 ALA A N 1
ATOM 675 C CA . ALA A 1 84 ? -9.539 -6.964 9.465 1.00 92.38 84 ALA A CA 1
ATOM 676 C C . ALA A 1 84 ? -9.266 -6.441 8.042 1.00 92.38 84 ALA A C 1
ATOM 678 O O . ALA A 1 84 ? -8.325 -6.891 7.380 1.00 92.38 84 ALA A O 1
ATOM 679 N N . PHE A 1 85 ? -10.011 -5.432 7.583 1.00 94.44 85 PHE A N 1
ATOM 680 C CA . PHE A 1 85 ? -9.761 -4.801 6.287 1.00 94.44 85 PHE A CA 1
ATOM 681 C C . PHE A 1 85 ? -8.417 -4.068 6.233 1.00 94.44 85 PHE A C 1
ATOM 683 O O . PHE A 1 85 ? -7.717 -4.160 5.221 1.00 94.44 85 PHE A O 1
ATOM 690 N N . TRP A 1 86 ? -7.994 -3.408 7.313 1.00 95.62 86 TRP A N 1
ATOM 691 C CA . TRP A 1 86 ? -6.663 -2.797 7.387 1.00 95.62 86 TRP A CA 1
ATOM 692 C C . TRP A 1 86 ? -5.531 -3.821 7.314 1.00 95.62 86 TRP A C 1
ATOM 694 O O . TRP A 1 86 ? -4.510 -3.550 6.674 1.00 95.62 86 TRP A O 1
ATOM 704 N N . LYS A 1 87 ? -5.717 -5.012 7.892 1.00 93.75 87 LYS A N 1
ATOM 705 C CA . LYS A 1 87 ? -4.770 -6.126 7.750 1.00 93.75 87 LYS A CA 1
ATOM 706 C C . LYS A 1 87 ? -4.608 -6.518 6.280 1.00 93.75 87 LYS A C 1
ATOM 708 O O . LYS A 1 87 ? -3.484 -6.560 5.781 1.00 93.75 87 LYS A O 1
ATOM 713 N N . VAL A 1 88 ? -5.717 -6.709 5.562 1.00 93.06 88 VAL A N 1
ATOM 714 C CA . VAL A 1 88 ? -5.702 -7.030 4.122 1.00 93.06 88 VAL A CA 1
ATOM 715 C C . VAL A 1 88 ? -5.067 -5.901 3.303 1.00 93.06 88 VAL A C 1
ATOM 717 O O . VAL A 1 88 ? -4.239 -6.163 2.424 1.00 93.06 88 VAL A O 1
ATOM 720 N N . ALA A 1 89 ? -5.406 -4.646 3.602 1.00 95.81 89 ALA A N 1
ATOM 721 C CA . ALA A 1 89 ? -4.867 -3.481 2.908 1.00 95.81 89 ALA A CA 1
ATOM 722 C C . ALA A 1 89 ? -3.343 -3.360 3.086 1.00 95.81 89 ALA A C 1
ATOM 724 O O . ALA A 1 89 ? -2.618 -3.164 2.108 1.00 95.81 89 ALA A O 1
ATOM 725 N N . ALA A 1 90 ? -2.841 -3.538 4.312 1.00 95.38 90 ALA A N 1
ATOM 726 C CA . ALA A 1 90 ? -1.413 -3.506 4.616 1.00 95.38 90 ALA A CA 1
ATOM 727 C C . ALA A 1 90 ? -0.639 -4.636 3.931 1.00 95.38 90 ALA A C 1
ATOM 729 O O . ALA A 1 90 ? 0.429 -4.395 3.362 1.00 95.38 90 ALA A O 1
ATOM 730 N N . SER A 1 91 ? -1.185 -5.852 3.928 1.00 92.81 91 SER A N 1
ATOM 731 C CA . SER A 1 91 ? -0.588 -6.982 3.215 1.00 92.81 91 SER A CA 1
ATOM 732 C C . SER A 1 91 ? -0.568 -6.761 1.702 1.00 92.81 91 SER A C 1
ATOM 734 O O . SER A 1 91 ? 0.454 -7.012 1.065 1.00 92.81 91 SER A O 1
ATOM 736 N N . SER A 1 92 ? -1.646 -6.213 1.136 1.00 94.31 92 SER A N 1
ATOM 737 C CA . SER A 1 92 ? -1.732 -5.881 -0.292 1.00 94.31 92 SER A CA 1
ATOM 738 C C . SER A 1 92 ? -0.712 -4.811 -0.686 1.00 94.31 92 SER A C 1
ATOM 740 O O . SER A 1 92 ? 0.008 -4.973 -1.670 1.00 94.31 92 SER A O 1
ATOM 742 N N . PHE A 1 93 ? -0.581 -3.750 0.115 1.00 96.88 93 PHE A N 1
ATOM 743 C CA . PHE A 1 93 ? 0.453 -2.730 -0.065 1.00 96.88 93 PHE A CA 1
ATOM 744 C C . PHE A 1 93 ? 1.865 -3.325 0.004 1.00 96.88 93 PHE A C 1
ATOM 746 O O . PHE A 1 93 ? 2.703 -3.042 -0.856 1.00 96.88 93 PHE A O 1
ATOM 753 N N . CYS A 1 94 ? 2.139 -4.164 1.005 1.00 94.62 94 CYS A N 1
ATOM 754 C CA . CYS A 1 94 ? 3.438 -4.814 1.164 1.00 94.62 94 CYS A CA 1
ATOM 755 C C . CYS A 1 94 ? 3.776 -5.687 -0.053 1.00 94.62 94 CYS A C 1
ATOM 757 O O . CYS A 1 94 ? 4.864 -5.566 -0.614 1.00 94.62 94 CYS A O 1
ATOM 759 N N . LEU A 1 95 ? 2.819 -6.486 -0.532 1.00 92.56 95 LEU A N 1
ATOM 760 C CA . LEU A 1 95 ? 2.984 -7.290 -1.739 1.00 92.56 95 LEU A CA 1
ATOM 761 C C . LEU A 1 95 ? 3.285 -6.416 -2.964 1.00 92.56 95 LEU A C 1
ATOM 763 O O . LEU A 1 95 ? 4.303 -6.622 -3.623 1.00 92.56 95 LEU A O 1
ATOM 767 N N . LEU A 1 96 ? 2.446 -5.414 -3.247 1.00 94.81 96 LEU A N 1
ATOM 768 C CA . LEU A 1 96 ? 2.618 -4.523 -4.401 1.00 94.81 96 LEU A CA 1
ATOM 769 C C . LEU A 1 96 ? 3.984 -3.823 -4.373 1.00 94.81 96 LEU A C 1
ATOM 771 O O . LEU A 1 96 ? 4.706 -3.793 -5.368 1.00 94.81 96 LEU A O 1
ATOM 775 N N . THR A 1 97 ? 4.391 -3.316 -3.214 1.00 95.44 97 THR A N 1
ATOM 776 C CA . THR A 1 97 ? 5.689 -2.646 -3.072 1.00 95.44 97 THR A CA 1
ATOM 777 C C . THR A 1 97 ? 6.875 -3.604 -3.159 1.00 95.44 97 THR A C 1
ATOM 779 O O . THR A 1 97 ? 7.927 -3.193 -3.640 1.00 95.44 97 THR A O 1
ATOM 782 N N . LEU A 1 98 ? 6.740 -4.876 -2.777 1.00 92.38 98 LEU A N 1
ATOM 783 C CA . LEU A 1 98 ? 7.793 -5.876 -2.976 1.00 92.38 98 LEU A CA 1
ATOM 784 C C . LEU A 1 98 ? 7.948 -6.290 -4.443 1.00 92.38 98 LEU A C 1
ATOM 786 O O . LEU A 1 98 ? 9.074 -6.539 -4.876 1.00 92.38 98 LEU A O 1
ATOM 790 N N . LEU A 1 99 ? 6.873 -6.287 -5.238 1.00 90.81 99 LEU A N 1
ATOM 791 C CA . LEU A 1 99 ? 6.944 -6.626 -6.667 1.00 90.81 99 LEU A CA 1
ATOM 792 C C . LEU A 1 99 ? 7.856 -5.703 -7.464 1.00 90.81 99 LEU A C 1
ATOM 794 O O . LEU A 1 99 ? 8.455 -6.130 -8.448 1.00 90.81 99 LEU A O 1
ATOM 798 N N . ILE A 1 100 ? 8.036 -4.456 -7.024 1.00 92.31 100 ILE A N 1
ATOM 799 C CA . ILE A 1 100 ? 8.965 -3.539 -7.692 1.00 92.31 100 ILE A CA 1
ATOM 800 C C . ILE A 1 100 ? 10.423 -4.010 -7.576 1.00 92.31 100 ILE A C 1
ATOM 802 O O . ILE A 1 100 ? 11.295 -3.464 -8.245 1.00 92.31 100 ILE A O 1
ATOM 806 N N . ARG A 1 101 ? 10.725 -4.997 -6.723 1.00 88.44 101 ARG A N 1
ATOM 807 C CA . ARG A 1 101 ? 12.060 -5.601 -6.603 1.00 88.44 101 ARG A CA 1
ATOM 808 C C . ARG A 1 101 ? 12.312 -6.683 -7.652 1.00 88.44 101 ARG A C 1
ATOM 810 O O . ARG A 1 101 ? 13.476 -6.984 -7.912 1.00 88.44 101 ARG A O 1
ATOM 817 N N . VAL A 1 102 ? 11.260 -7.218 -8.271 1.00 87.88 102 VAL A N 1
ATOM 818 C CA . VAL A 1 102 ? 11.348 -8.223 -9.336 1.00 87.88 102 VAL A CA 1
ATOM 819 C C . VAL A 1 102 ? 11.848 -7.538 -10.603 1.00 87.88 102 VAL A C 1
ATOM 821 O O . VAL A 1 102 ? 11.157 -6.701 -11.188 1.00 87.88 102 VAL A O 1
ATOM 824 N N . LYS A 1 103 ? 13.086 -7.837 -11.011 1.00 84.81 103 LYS A N 1
ATOM 825 C CA . LYS A 1 103 ? 13.785 -7.094 -12.074 1.00 84.81 103 LYS A CA 1
ATOM 826 C C . LYS A 1 103 ? 13.027 -7.140 -13.398 1.00 84.81 103 LYS A C 1
ATOM 828 O O . LYS A 1 103 ? 12.974 -6.133 -14.093 1.00 84.81 103 LYS A O 1
ATOM 833 N N . GLU A 1 104 ? 12.423 -8.279 -13.706 1.00 85.19 104 GLU A N 1
ATOM 834 C CA . GLU A 1 104 ? 11.707 -8.565 -14.947 1.00 85.19 104 GLU A CA 1
ATOM 835 C C . GLU A 1 104 ? 10.380 -7.806 -15.058 1.00 85.19 104 GLU A C 1
ATOM 837 O O . GLU A 1 104 ? 9.888 -7.603 -16.166 1.00 85.19 104 GLU A O 1
ATOM 842 N N . LEU A 1 105 ? 9.798 -7.406 -13.925 1.00 87.38 105 LEU A N 1
ATOM 843 C CA . LEU A 1 105 ? 8.545 -6.648 -13.854 1.00 87.38 105 LEU A CA 1
ATOM 844 C C . LEU A 1 105 ? 8.798 -5.151 -13.641 1.00 87.38 105 LEU A C 1
ATOM 846 O O . LEU A 1 105 ? 7.956 -4.309 -13.960 1.00 87.38 105 LEU A O 1
ATOM 850 N N . ARG A 1 106 ? 9.970 -4.804 -13.101 1.00 89.94 106 ARG A N 1
ATOM 851 C CA . ARG A 1 106 ? 10.348 -3.434 -12.773 1.00 89.94 106 ARG A CA 1
ATOM 852 C C . ARG A 1 106 ? 10.653 -2.625 -14.035 1.00 89.94 106 ARG A C 1
ATOM 854 O O . ARG A 1 106 ? 11.731 -2.722 -14.612 1.00 89.94 106 ARG A O 1
ATOM 861 N N . ASN A 1 107 ? 9.744 -1.714 -14.367 1.00 91.25 107 ASN A N 1
ATOM 862 C CA . ASN A 1 107 ? 9.935 -0.675 -15.378 1.00 91.25 107 ASN A CA 1
ATOM 863 C C . ASN A 1 107 ? 9.517 0.710 -14.844 1.00 91.25 107 ASN A C 1
ATOM 865 O O . ASN A 1 107 ? 8.972 0.834 -13.745 1.00 91.25 107 ASN A O 1
ATOM 869 N N . ALA A 1 108 ? 9.759 1.765 -15.628 1.00 91.75 108 ALA A N 1
ATOM 870 C CA . ALA A 1 108 ? 9.479 3.143 -15.221 1.00 91.75 108 ALA A CA 1
ATOM 871 C C . ALA A 1 108 ? 8.001 3.387 -14.853 1.00 91.75 108 ALA A C 1
ATOM 873 O O . ALA A 1 108 ? 7.731 4.102 -13.890 1.00 91.75 108 ALA A O 1
ATOM 874 N N . SER A 1 109 ? 7.050 2.774 -15.566 1.00 94.25 109 SER A N 1
ATOM 875 C CA . SER A 1 109 ? 5.610 2.920 -15.294 1.00 94.25 109 SER A CA 1
ATOM 876 C C . SER A 1 109 ? 5.221 2.314 -13.939 1.00 94.25 109 SER A C 1
ATOM 878 O O . SER A 1 109 ? 4.543 2.959 -13.132 1.00 94.25 109 SER A O 1
ATOM 880 N N . VAL A 1 110 ? 5.730 1.113 -13.643 1.00 95.94 110 VAL A N 1
ATOM 881 C CA . VAL A 1 110 ? 5.534 0.434 -12.350 1.00 95.94 110 VAL A CA 1
ATOM 882 C C . VAL A 1 110 ? 6.101 1.274 -11.209 1.00 95.94 110 VAL A C 1
ATOM 884 O O . VAL A 1 110 ? 5.429 1.489 -10.203 1.00 95.94 110 VAL A O 1
ATOM 887 N N . LEU A 1 111 ? 7.309 1.815 -11.376 1.00 96.56 111 LEU A N 1
ATOM 888 C CA . LEU A 1 111 ? 7.958 2.625 -10.344 1.00 96.56 111 LEU A CA 1
ATOM 889 C C .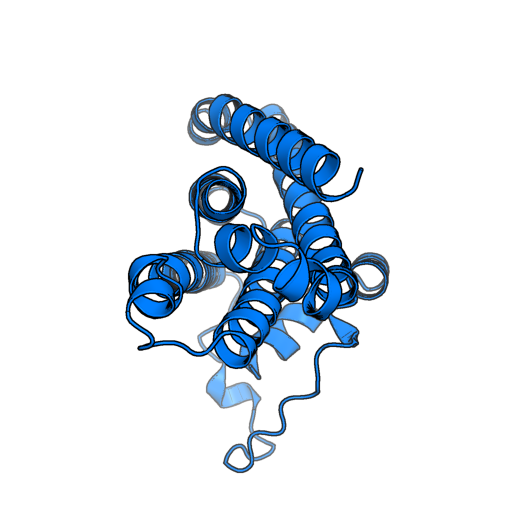 LEU A 1 111 ? 7.274 3.978 -10.129 1.00 96.56 111 LEU A C 1
ATOM 891 O O . LEU A 1 111 ? 7.153 4.418 -8.987 1.00 96.56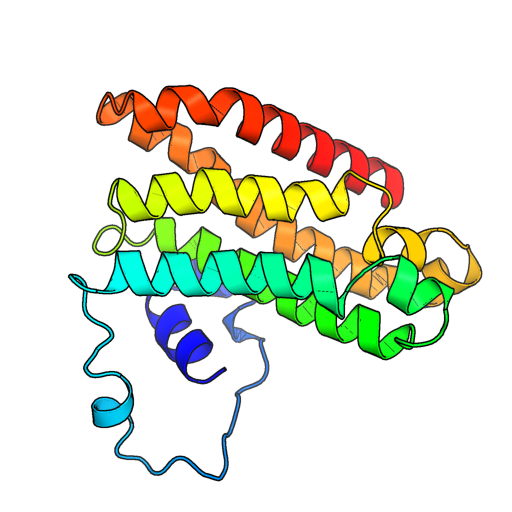 111 LEU A O 1
ATOM 895 N N . LEU A 1 112 ? 6.805 4.634 -11.196 1.00 97.12 112 LEU A N 1
ATOM 896 C CA . LEU A 1 112 ? 6.044 5.883 -11.092 1.00 97.12 112 LEU A CA 1
ATOM 897 C C . LEU A 1 112 ? 4.733 5.660 -10.339 1.00 97.12 112 LEU A C 1
ATOM 899 O O . LEU A 1 112 ? 4.383 6.452 -9.465 1.00 97.12 112 LEU A O 1
ATOM 903 N N . THR A 1 113 ? 4.044 4.563 -10.652 1.00 98.12 113 THR A N 1
ATOM 904 C CA . THR A 1 113 ? 2.836 4.140 -9.940 1.00 98.12 113 THR A CA 1
ATOM 905 C C . THR A 1 113 ? 3.152 3.870 -8.472 1.00 98.12 113 THR A C 1
ATOM 907 O O . THR A 1 113 ? 2.529 4.464 -7.601 1.00 98.12 113 THR A O 1
ATOM 910 N N . ALA A 1 114 ? 4.169 3.054 -8.182 1.00 98.06 114 ALA A N 1
ATOM 911 C CA . ALA A 1 114 ? 4.565 2.724 -6.815 1.00 98.06 114 ALA A CA 1
ATOM 912 C C . ALA A 1 114 ? 4.919 3.971 -5.991 1.00 98.06 114 ALA A C 1
ATOM 914 O O . ALA A 1 114 ? 4.531 4.070 -4.832 1.00 98.06 114 ALA A O 1
ATOM 915 N N . ALA A 1 115 ? 5.610 4.946 -6.588 1.00 97.94 115 ALA A N 1
ATOM 916 C CA . ALA A 1 115 ? 5.960 6.186 -5.906 1.00 97.94 115 ALA A CA 1
ATOM 917 C C . ALA A 1 115 ? 4.729 7.049 -5.571 1.00 97.94 115 ALA A C 1
ATOM 919 O O . ALA A 1 115 ? 4.664 7.616 -4.481 1.00 97.94 115 ALA A O 1
ATOM 920 N N . ARG A 1 116 ? 3.753 7.155 -6.485 1.00 98.06 116 ARG A N 1
ATOM 921 C CA . ARG A 1 116 ? 2.527 7.948 -6.274 1.00 98.06 116 ARG A CA 1
ATOM 922 C C . ARG A 1 116 ? 1.561 7.257 -5.322 1.00 98.06 116 ARG A C 1
ATOM 924 O O . ARG A 1 116 ? 1.212 7.815 -4.285 1.00 98.06 116 ARG A O 1
ATOM 931 N N . GLU A 1 117 ? 1.177 6.037 -5.667 1.00 98.50 117 GLU A N 1
ATOM 932 C CA . GLU A 1 117 ? 0.174 5.272 -4.934 1.00 98.50 117 GLU A CA 1
ATOM 933 C C . GLU A 1 117 ? 0.712 4.809 -3.582 1.00 98.50 117 GLU A C 1
ATOM 935 O O . GLU A 1 117 ? -0.009 4.839 -2.588 1.00 98.50 117 GLU A O 1
ATOM 940 N N . GLY A 1 118 ? 2.004 4.478 -3.504 1.00 98.31 118 GLY A N 1
ATOM 941 C CA . GLY A 1 118 ? 2.638 4.125 -2.243 1.00 98.31 118 GLY A CA 1
ATOM 942 C C . GLY A 1 118 ? 2.719 5.303 -1.275 1.00 98.31 118 GLY A C 1
ATOM 943 O O . GLY A 1 118 ? 2.448 5.137 -0.088 1.00 98.31 118 GLY A O 1
ATOM 944 N N . ARG A 1 119 ? 2.998 6.516 -1.773 1.00 98.00 119 ARG A N 1
ATOM 945 C CA . ARG A 1 119 ? 2.894 7.736 -0.961 1.00 98.00 119 ARG A CA 1
ATOM 946 C C . ARG A 1 119 ? 1.463 7.947 -0.463 1.00 98.00 119 ARG A C 1
ATOM 948 O O . ARG A 1 119 ? 1.283 8.242 0.715 1.00 98.00 119 ARG A O 1
ATOM 955 N N . SER A 1 120 ? 0.468 7.808 -1.342 1.00 98.00 120 SER A N 1
ATOM 956 C CA . SER A 1 120 ? -0.946 7.972 -0.979 1.00 98.00 120 SER A CA 1
ATOM 957 C C . SER A 1 120 ? -1.365 6.990 0.119 1.00 98.00 120 SER A C 1
ATOM 959 O O . SER A 1 120 ? -1.979 7.400 1.099 1.00 98.00 120 SER A O 1
ATOM 961 N N . PHE A 1 121 ? -0.955 5.725 0.012 1.00 98.44 121 PHE A N 1
ATOM 962 C CA . PHE A 1 121 ? -1.219 4.713 1.033 1.00 98.44 121 PHE A CA 1
ATOM 963 C C . PHE A 1 121 ? -0.592 5.086 2.385 1.00 98.44 121 PHE A C 1
ATOM 965 O O . PHE A 1 121 ? -1.268 5.071 3.412 1.00 98.44 121 PHE A O 1
ATOM 972 N N . LEU A 1 122 ? 0.693 5.469 2.395 1.00 98.12 122 LEU A N 1
ATOM 973 C CA . LEU A 1 122 ? 1.391 5.869 3.624 1.00 98.12 122 LEU A CA 1
ATOM 974 C C . LEU A 1 122 ? 0.752 7.099 4.278 1.00 98.12 122 LEU A C 1
ATOM 976 O O . LEU A 1 122 ? 0.722 7.196 5.505 1.00 98.12 122 LEU A O 1
ATOM 980 N N . GLN A 1 123 ? 0.197 8.015 3.480 1.00 96.81 123 GLN A N 1
ATOM 981 C CA . GLN A 1 123 ? -0.503 9.189 3.992 1.00 96.81 123 GLN A CA 1
ATOM 982 C C . GLN A 1 123 ? -1.684 8.806 4.898 1.00 96.81 123 GLN A C 1
ATOM 984 O O . GLN A 1 123 ? -1.927 9.504 5.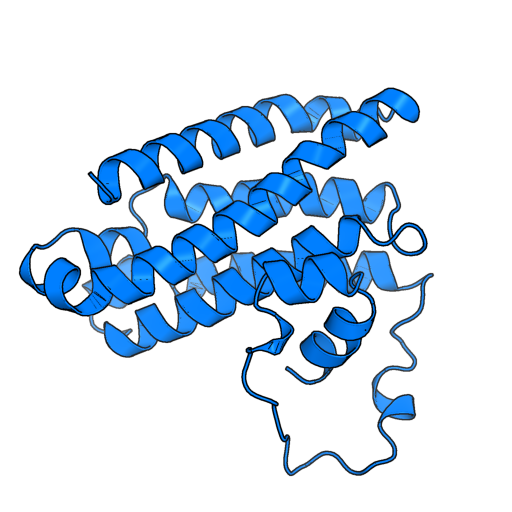882 1.00 96.81 123 GLN A O 1
ATOM 989 N N . SER A 1 124 ? -2.359 7.680 4.643 1.00 95.75 124 SER A N 1
ATOM 990 C CA . SER A 1 124 ? -3.455 7.183 5.488 1.00 95.75 124 SER A CA 1
ATOM 991 C C . SER A 1 124 ? -3.018 6.758 6.893 1.00 95.75 124 SER A C 1
ATOM 993 O O . SER A 1 124 ? -3.867 6.609 7.763 1.00 95.75 124 SER A O 1
ATOM 995 N N . PHE A 1 125 ? -1.720 6.598 7.151 1.00 94.31 125 PHE A N 1
ATOM 996 C CA . PHE A 1 125 ? -1.178 6.354 8.495 1.00 94.31 125 PHE A CA 1
ATOM 997 C C . PHE A 1 125 ? -0.596 7.617 9.139 1.00 94.31 125 PHE A C 1
ATOM 999 O O . PHE A 1 125 ? -0.239 7.599 10.308 1.00 94.31 125 PHE A O 1
ATOM 1006 N N . VAL A 1 126 ? -0.471 8.707 8.380 1.00 93.62 126 VAL A N 1
ATOM 1007 C CA . VAL A 1 126 ? 0.076 9.989 8.850 1.00 93.62 126 VAL A CA 1
ATOM 1008 C C . VAL A 1 126 ? -1.033 10.939 9.301 1.00 93.62 126 VAL A C 1
ATOM 1010 O O . VAL A 1 126 ? -0.834 11.743 10.209 1.00 93.62 126 VAL A O 1
ATOM 1013 N N . VAL A 1 127 ? -2.195 10.877 8.650 1.00 92.12 127 VAL A N 1
ATOM 1014 C CA . VAL A 1 127 ? -3.367 11.698 8.986 1.00 92.12 127 VAL A CA 1
ATOM 1015 C C . VAL A 1 127 ? -4.302 10.958 9.939 1.00 92.12 127 VAL A C 1
ATOM 1017 O O . VAL A 1 127 ? -4.207 9.743 10.094 1.00 92.12 127 VAL A O 1
ATOM 1020 N N . LYS A 1 128 ? -5.264 11.675 10.532 1.00 88.19 128 LYS A N 1
ATOM 1021 C CA . LYS A 1 128 ? -6.353 11.068 11.310 1.00 88.19 128 LYS A CA 1
ATOM 1022 C C . LYS A 1 128 ? -7.235 10.202 10.393 1.00 88.19 128 LYS A C 1
ATOM 1024 O O . LYS A 1 128 ? -8.154 10.705 9.752 1.00 88.19 128 LYS A O 1
ATOM 1029 N N . SER A 1 129 ? -6.923 8.914 10.300 1.00 92.50 129 SER A N 1
ATOM 1030 C CA . SER A 1 129 ? -7.655 7.914 9.516 1.00 92.50 129 SER A CA 1
ATOM 1031 C C . SER A 1 129 ? -8.462 6.972 10.407 1.00 92.50 129 SER A C 1
ATOM 1033 O O . SER A 1 129 ? -8.367 7.030 11.632 1.00 92.50 129 SER A O 1
ATOM 1035 N N . SER A 1 130 ? -9.241 6.078 9.796 1.00 91.62 130 SER A N 1
ATOM 1036 C CA . SER A 1 130 ? -9.949 5.019 10.526 1.00 91.62 130 SER A CA 1
ATOM 1037 C C . SER A 1 130 ? -8.994 4.088 11.283 1.00 91.62 130 SER A C 1
ATOM 1039 O O . SER A 1 130 ? -9.311 3.697 12.399 1.00 91.62 130 SER A O 1
ATOM 1041 N N . PHE A 1 131 ? -7.804 3.796 10.742 1.00 94.19 131 PHE A N 1
ATOM 1042 C CA . PHE A 1 131 ? -6.783 3.024 11.457 1.00 94.19 131 PHE A CA 1
ATOM 1043 C C . PHE A 1 131 ? -6.298 3.762 12.704 1.00 94.19 131 PHE A C 1
ATOM 1045 O O . PHE A 1 131 ? -6.288 3.206 13.796 1.00 94.19 131 PHE A O 1
ATOM 1052 N N . MET A 1 132 ? -5.949 5.044 12.555 1.00 92.44 132 MET A N 1
ATOM 1053 C CA . MET A 1 132 ? -5.497 5.867 13.681 1.00 92.44 132 MET A CA 1
ATOM 1054 C C . MET A 1 132 ? -6.593 6.027 14.740 1.00 92.44 132 MET A C 1
ATOM 1056 O O . MET A 1 132 ? -6.306 6.052 15.931 1.00 92.44 132 MET A O 1
ATOM 1060 N N . TYR A 1 133 ? -7.855 6.092 14.313 1.00 91.56 133 TYR A N 1
ATOM 1061 C CA . TYR A 1 133 ? -9.014 6.144 15.199 1.00 91.56 133 TYR A CA 1
ATOM 1062 C C . TYR A 1 133 ? -9.185 4.869 16.039 1.00 91.56 133 TYR A C 1
ATOM 1064 O O . TYR A 1 133 ? -9.503 4.962 17.224 1.00 91.56 133 TYR A O 1
ATOM 1072 N N . LEU A 1 134 ? -8.919 3.685 15.472 1.00 89.31 134 LEU A N 1
ATOM 1073 C CA . LEU A 1 134 ? -8.944 2.422 16.225 1.00 89.31 134 LEU A CA 1
ATOM 1074 C C . LEU A 1 134 ? -7.925 2.399 17.372 1.00 89.31 134 LEU A C 1
ATOM 1076 O O . LEU A 1 134 ? -8.123 1.674 18.339 1.00 89.31 134 LEU A O 1
ATOM 1080 N N . LEU A 1 135 ? -6.863 3.200 17.280 1.00 90.69 135 LEU A N 1
ATOM 1081 C CA . LEU A 1 135 ? -5.777 3.251 18.261 1.00 90.69 135 LEU A CA 1
ATOM 1082 C C . LEU A 1 135 ? -5.826 4.491 19.160 1.00 90.69 135 LEU A C 1
ATOM 1084 O O . LEU A 1 135 ? -4.939 4.673 19.984 1.00 90.69 135 LEU A O 1
ATOM 1088 N N . SER A 1 136 ? -6.829 5.360 19.005 1.00 87.88 136 SER A N 1
ATOM 1089 C CA . SER A 1 136 ? -6.848 6.662 19.683 1.00 87.88 136 SER A CA 1
ATOM 1090 C C . SER A 1 136 ? -7.396 6.631 21.111 1.00 87.88 136 SER A C 1
ATOM 1092 O O . SER A 1 136 ? -7.344 7.650 21.789 1.00 87.88 136 SER A O 1
ATOM 1094 N N . ASP A 1 137 ? -8.022 5.528 21.519 1.00 88.75 137 ASP A N 1
ATOM 1095 C CA . ASP A 1 137 ? -8.641 5.352 22.837 1.00 88.75 137 ASP A CA 1
ATOM 1096 C C . ASP A 1 137 ? -7.981 4.175 23.552 1.00 88.75 137 ASP A C 1
ATOM 1098 O O . ASP A 1 137 ? -7.692 3.161 22.913 1.00 88.75 137 ASP A O 1
ATOM 1102 N N . GLU A 1 138 ? -7.777 4.297 24.861 1.00 86.88 138 GLU A N 1
ATOM 1103 C CA . GLU A 1 138 ? -7.043 3.321 25.669 1.00 86.88 138 GLU A CA 1
ATOM 1104 C C . GLU A 1 138 ? -7.676 1.924 25.627 1.00 86.88 138 GLU A C 1
ATOM 1106 O O . GLU A 1 138 ? -6.975 0.928 25.439 1.00 86.88 138 GLU A O 1
ATOM 1111 N N . SER A 1 139 ? -9.009 1.835 25.697 1.00 88.06 139 SER A N 1
ATOM 1112 C CA . SER A 1 139 ? -9.716 0.549 25.671 1.00 88.06 139 SER A CA 1
ATOM 1113 C C . SER A 1 139 ? -9.568 -0.158 24.320 1.00 88.06 139 SER A C 1
ATOM 1115 O O . SER A 1 139 ? -9.379 -1.376 24.252 1.00 88.06 139 SER A O 1
ATOM 1117 N N . ARG A 1 140 ? -9.596 0.606 23.221 1.00 87.94 140 ARG A N 1
ATOM 1118 C CA . ARG A 1 140 ? -9.405 0.066 21.868 1.00 87.94 140 ARG A CA 1
ATOM 1119 C C . ARG A 1 140 ? -7.944 -0.270 21.599 1.00 87.94 140 ARG A C 1
ATOM 1121 O O . ARG A 1 140 ? -7.668 -1.300 20.988 1.00 87.94 140 ARG A O 1
ATOM 1128 N N . PHE A 1 141 ? -7.018 0.546 22.092 1.00 87.31 141 PHE A N 1
ATOM 1129 C CA . PHE A 1 141 ? -5.591 0.270 22.003 1.00 87.31 141 PHE A CA 1
ATOM 1130 C C . PHE A 1 141 ? -5.228 -1.021 22.743 1.00 87.31 141 PHE A C 1
ATOM 1132 O O . PHE A 1 141 ? -4.537 -1.864 22.177 1.00 87.31 141 PHE A O 1
ATOM 1139 N N . ALA A 1 142 ? -5.757 -1.234 23.952 1.00 88.31 142 ALA A N 1
ATOM 1140 C CA . ALA A 1 142 ? -5.552 -2.472 24.701 1.00 88.31 142 ALA A CA 1
ATOM 1141 C C . ALA A 1 142 ? -6.043 -3.710 23.928 1.00 88.31 142 ALA A C 1
ATOM 1143 O O . ALA A 1 142 ? -5.404 -4.759 23.964 1.00 88.31 142 ALA A O 1
ATOM 1144 N N . ARG A 1 143 ? -7.150 -3.577 23.185 1.00 91.00 143 ARG A N 1
ATOM 1145 C CA . ARG A 1 143 ? -7.714 -4.664 22.376 1.00 91.00 143 ARG A CA 1
ATOM 1146 C C . ARG A 1 143 ? -6.911 -4.950 21.105 1.00 91.00 143 ARG A C 1
ATOM 1148 O O . ARG A 1 143 ? -6.623 -6.107 20.826 1.00 91.00 143 ARG A O 1
ATOM 1155 N N . TYR A 1 144 ? -6.568 -3.920 20.331 1.00 90.50 144 TYR A N 1
ATOM 1156 C CA . TYR A 1 144 ? -6.009 -4.094 18.983 1.00 90.50 144 TYR A CA 1
ATOM 1157 C C . TYR A 1 144 ? -4.499 -3.849 18.890 1.00 90.50 144 TYR A C 1
ATOM 1159 O O . TYR A 1 144 ? -3.905 -4.128 17.853 1.00 90.50 144 TYR A O 1
ATOM 1167 N N . GLY A 1 145 ? -3.844 -3.331 19.931 1.00 90.06 145 GLY A N 1
ATOM 1168 C CA . GLY A 1 145 ? -2.467 -2.828 19.867 1.00 90.06 145 GLY A CA 1
ATOM 1169 C C . GLY A 1 145 ? -1.438 -3.856 19.385 1.00 90.06 145 GLY A C 1
ATOM 1170 O O . GLY A 1 145 ? -0.591 -3.544 18.542 1.00 90.06 145 GLY A O 1
ATOM 1171 N N . ALA A 1 146 ? -1.540 -5.108 19.845 1.00 89.12 146 ALA A N 1
ATOM 1172 C CA . ALA A 1 146 ? -0.637 -6.182 19.424 1.00 89.12 146 ALA A CA 1
ATOM 1173 C C . ALA A 1 146 ? -0.752 -6.471 17.917 1.00 89.12 146 ALA A C 1
ATOM 1175 O O . ALA A 1 146 ? 0.249 -6.562 17.198 1.00 89.12 146 ALA A O 1
ATOM 1176 N N . GLU A 1 147 ? -1.980 -6.566 17.420 1.00 89.31 147 GLU A N 1
ATOM 1177 C CA . GLU A 1 147 ? -2.258 -6.814 16.011 1.00 89.31 147 GLU A CA 1
ATOM 1178 C C . GLU A 1 147 ? -1.927 -5.578 15.165 1.00 89.31 147 GLU A C 1
ATOM 1180 O O . GLU A 1 147 ? -1.398 -5.693 14.057 1.00 89.31 147 GLU A O 1
ATOM 1185 N N . ALA A 1 148 ? -2.179 -4.379 15.697 1.00 92.31 148 ALA A N 1
ATOM 1186 C CA . ALA A 1 148 ? -1.879 -3.114 15.043 1.00 92.31 148 ALA A CA 1
ATOM 1187 C C . ALA A 1 148 ? -0.373 -2.973 14.824 1.00 92.31 148 ALA A C 1
ATOM 1189 O O . ALA A 1 148 ? 0.064 -2.590 13.738 1.00 92.31 148 ALA A O 1
ATOM 1190 N N . SER A 1 149 ? 0.435 -3.393 15.802 1.00 91.38 149 SER A N 1
ATOM 1191 C CA . SER A 1 149 ? 1.888 -3.484 15.659 1.00 91.38 149 SER A CA 1
ATOM 1192 C C . SER A 1 149 ? 2.293 -4.409 14.503 1.00 91.38 149 SER A C 1
ATOM 1194 O O . SER A 1 149 ? 3.210 -4.090 13.743 1.00 91.38 149 SER A O 1
ATOM 1196 N N . ALA A 1 150 ? 1.599 -5.535 14.306 1.00 90.94 150 ALA A N 1
ATOM 1197 C CA . ALA A 1 150 ? 1.861 -6.434 13.180 1.00 90.94 150 ALA A CA 1
ATOM 1198 C C . ALA A 1 150 ? 1.507 -5.795 11.822 1.00 90.94 150 ALA A C 1
ATOM 1200 O O . ALA A 1 150 ? 2.276 -5.926 10.860 1.00 90.94 150 ALA A O 1
ATOM 1201 N N . ILE A 1 151 ? 0.397 -5.055 11.748 1.00 93.56 151 ILE A N 1
ATOM 1202 C CA . ILE A 1 151 ? 0.019 -4.267 10.565 1.00 93.56 151 ILE A CA 1
ATOM 1203 C C . ILE A 1 151 ? 1.091 -3.214 10.264 1.00 93.56 151 ILE A C 1
ATOM 1205 O O . ILE A 1 151 ? 1.610 -3.166 9.148 1.00 93.56 151 ILE A O 1
ATOM 1209 N N . LEU A 1 152 ? 1.496 -2.423 11.260 1.00 94.56 152 LEU A N 1
ATOM 1210 C CA . LEU A 1 152 ? 2.505 -1.374 11.097 1.00 94.56 152 LEU A CA 1
ATOM 1211 C C . LEU A 1 152 ? 3.855 -1.942 10.643 1.00 94.56 152 LEU A C 1
ATOM 1213 O O . LEU A 1 152 ? 4.459 -1.403 9.714 1.00 94.56 152 LEU A O 1
ATOM 1217 N N . LYS A 1 153 ? 4.294 -3.073 11.210 1.00 92.94 153 LYS A N 1
ATOM 1218 C CA . LYS A 1 153 ? 5.495 -3.795 10.752 1.00 92.94 153 LYS A CA 1
ATOM 1219 C C . LYS A 1 153 ? 5.381 -4.219 9.288 1.00 92.94 153 LYS A C 1
ATOM 1221 O O . LYS A 1 153 ? 6.336 -4.066 8.528 1.00 92.94 153 LYS A O 1
ATOM 1226 N N . THR A 1 154 ? 4.212 -4.695 8.867 1.00 93.75 154 THR A N 1
ATOM 1227 C CA . THR A 1 154 ? 3.950 -5.071 7.468 1.00 93.75 154 THR A CA 1
ATOM 1228 C C . THR A 1 154 ? 4.067 -3.860 6.536 1.00 93.75 154 THR A C 1
ATOM 1230 O O . THR A 1 154 ? 4.756 -3.923 5.516 1.00 93.75 154 THR A O 1
ATOM 1233 N N . VAL A 1 155 ? 3.489 -2.716 6.917 1.00 96.19 155 VAL A N 1
ATOM 1234 C CA . VAL A 1 155 ? 3.607 -1.461 6.152 1.00 96.19 155 VAL A CA 1
ATOM 1235 C C . VAL A 1 155 ? 5.056 -0.952 6.125 1.00 96.19 155 VAL A C 1
ATOM 1237 O O . VAL A 1 155 ? 5.525 -0.486 5.085 1.00 96.19 155 VAL A O 1
ATOM 1240 N N . GLN A 1 156 ? 5.817 -1.089 7.216 1.00 94.81 156 GLN A N 1
ATOM 1241 C CA . GLN A 1 156 ? 7.237 -0.717 7.263 1.00 94.81 156 GLN A CA 1
ATOM 1242 C C . GLN A 1 156 ? 8.094 -1.506 6.259 1.00 94.81 156 GLN A C 1
ATOM 1244 O O . GLN A 1 156 ? 8.996 -0.929 5.643 1.00 94.81 156 GLN A O 1
ATOM 1249 N N . ILE A 1 157 ? 7.806 -2.795 6.051 1.00 93.12 157 ILE A N 1
ATOM 1250 C CA . ILE A 1 157 ? 8.494 -3.622 5.046 1.00 93.12 157 ILE A CA 1
ATOM 1251 C C . ILE A 1 157 ? 8.227 -3.083 3.635 1.00 93.12 157 ILE A C 1
ATOM 1253 O O . ILE A 1 157 ? 9.167 -2.880 2.860 1.00 93.12 157 ILE A O 1
ATOM 1257 N N . GLY A 1 158 ? 6.967 -2.770 3.322 1.00 94.94 158 GLY A N 1
ATOM 1258 C CA . GLY A 1 158 ? 6.613 -2.168 2.037 1.00 94.94 158 GLY A CA 1
ATOM 1259 C C . GLY A 1 158 ? 7.240 -0.784 1.828 1.00 94.94 158 GLY A C 1
ATOM 1260 O O . GLY A 1 158 ? 7.817 -0.501 0.776 1.00 94.94 158 GLY A O 1
ATOM 1261 N N . ASN A 1 159 ? 7.245 0.056 2.868 1.00 96.50 159 ASN A N 1
ATOM 1262 C CA . ASN A 1 159 ? 7.886 1.374 2.850 1.00 96.50 159 ASN A CA 1
ATOM 1263 C C . ASN A 1 159 ? 9.394 1.284 2.552 1.00 96.50 159 ASN A C 1
ATOM 1265 O O . ASN A 1 159 ? 9.923 2.069 1.767 1.00 96.50 159 ASN A O 1
ATOM 1269 N N . ARG A 1 160 ? 10.094 0.290 3.115 1.00 94.25 160 ARG A N 1
ATOM 1270 C CA . ARG A 1 160 ? 11.512 0.044 2.803 1.00 94.25 160 ARG A CA 1
ATOM 1271 C C . ARG A 1 160 ? 11.719 -0.275 1.321 1.00 94.25 160 ARG A C 1
ATOM 1273 O O . ARG A 1 160 ? 12.683 0.197 0.721 1.00 94.25 160 ARG A O 1
ATOM 1280 N N . SER A 1 161 ? 10.804 -1.025 0.710 1.00 92.88 161 SER A N 1
ATOM 1281 C CA . SER A 1 161 ? 10.860 -1.305 -0.728 1.00 92.88 161 SER A CA 1
ATOM 1282 C C . SER A 1 161 ? 10.691 -0.030 -1.560 1.00 92.88 161 SER A C 1
ATOM 1284 O O . SER A 1 161 ? 11.462 0.183 -2.496 1.00 92.88 161 SER A O 1
ATOM 1286 N N . LEU A 1 162 ? 9.778 0.871 -1.177 1.00 96.31 162 LEU A N 1
ATOM 1287 C CA . LEU A 1 162 ? 9.601 2.174 -1.836 1.00 96.31 162 LEU A CA 1
ATOM 1288 C C . LEU A 1 162 ? 10.855 3.060 -1.772 1.00 96.31 162 LEU A C 1
ATOM 1290 O O . LEU A 1 162 ? 11.178 3.745 -2.743 1.00 96.31 162 LEU A O 1
ATOM 1294 N N . GLN A 1 163 ? 11.610 3.022 -0.672 1.00 91.94 163 GLN A N 1
ATOM 1295 C CA . GLN A 1 163 ? 12.850 3.801 -0.538 1.00 91.94 163 GLN A CA 1
ATOM 1296 C C . GLN A 1 163 ? 13.905 3.409 -1.591 1.00 91.94 163 GLN A C 1
ATOM 1298 O O . GLN A 1 163 ? 14.635 4.273 -2.092 1.00 91.94 163 GLN A O 1
ATOM 1303 N N . ASN A 1 164 ? 13.919 2.140 -2.018 1.00 87.56 164 ASN A N 1
ATOM 1304 C CA . ASN A 1 164 ? 14.844 1.630 -3.036 1.00 87.56 164 ASN A CA 1
ATOM 1305 C C . ASN A 1 164 ? 14.580 2.185 -4.449 1.00 87.56 164 ASN A C 1
ATOM 1307 O O . ASN A 1 164 ? 15.465 2.110 -5.306 1.00 87.56 164 ASN A O 1
ATOM 1311 N N . ILE A 1 165 ? 13.414 2.797 -4.705 1.00 93.50 165 ILE A N 1
ATOM 1312 C CA . ILE A 1 165 ? 13.109 3.450 -5.993 1.00 93.50 165 ILE A CA 1
ATOM 1313 C C . ILE A 1 165 ? 14.139 4.547 -6.299 1.00 93.50 165 ILE A C 1
ATOM 1315 O O . ILE A 1 165 ? 14.532 4.729 -7.454 1.00 93.50 165 ILE A O 1
ATOM 1319 N N . SER A 1 166 ? 14.639 5.235 -5.267 1.00 88.69 166 SER A N 1
ATOM 1320 C CA . SER A 1 166 ? 15.614 6.320 -5.416 1.00 88.69 166 SER A CA 1
ATOM 1321 C C . SER A 1 166 ? 16.901 5.884 -6.111 1.00 88.69 166 SER A C 1
ATOM 1323 O O . SER A 1 166 ? 17.440 6.634 -6.924 1.00 88.69 166 SER A O 1
ATOM 1325 N N . ALA A 1 167 ? 17.386 4.672 -5.826 1.00 88.19 167 ALA A N 1
ATOM 1326 C CA . ALA A 1 167 ? 18.587 4.137 -6.461 1.00 88.19 167 ALA A CA 1
ATOM 1327 C C . ALA A 1 167 ? 18.372 3.928 -7.969 1.00 88.19 167 ALA A C 1
ATOM 1329 O O . ALA A 1 167 ? 19.203 4.341 -8.776 1.00 88.19 167 ALA A O 1
ATOM 1330 N N . HIS A 1 168 ? 17.219 3.369 -8.352 1.00 86.88 168 HIS A N 1
ATOM 1331 C CA . HIS A 1 168 ? 16.869 3.147 -9.755 1.00 86.88 168 HIS A CA 1
ATOM 1332 C C . HIS A 1 168 ? 16.662 4.457 -10.525 1.00 86.88 168 HIS A C 1
ATOM 1334 O O . HIS A 1 168 ? 17.137 4.601 -11.650 1.00 86.88 168 HIS A O 1
ATOM 1340 N N . ALA A 1 169 ? 15.970 5.431 -9.929 1.00 89.81 169 ALA A N 1
ATOM 1341 C CA . ALA A 1 169 ? 15.728 6.722 -10.570 1.00 89.81 169 ALA A CA 1
ATOM 1342 C C . ALA A 1 169 ? 17.039 7.465 -10.875 1.00 89.81 169 ALA A C 1
ATOM 1344 O O . ALA A 1 169 ? 17.174 8.065 -11.941 1.00 89.81 169 ALA A O 1
ATOM 1345 N N . LYS A 1 170 ? 18.016 7.386 -9.959 1.00 89.19 170 LYS A N 1
ATOM 1346 C CA . LYS A 1 170 ? 19.352 7.966 -10.142 1.00 89.19 170 LYS A CA 1
ATOM 1347 C C . LYS A 1 170 ? 20.144 7.245 -11.231 1.00 89.19 170 LYS A C 1
ATOM 1349 O O . LYS A 1 170 ? 20.678 7.913 -12.110 1.00 89.19 170 LYS A O 1
ATOM 1354 N N . SER A 1 171 ? 20.191 5.909 -11.208 1.00 89.56 171 SER A N 1
ATOM 1355 C CA . SER A 1 171 ? 20.971 5.141 -12.190 1.00 89.56 171 SER A CA 1
ATOM 1356 C C . SER A 1 171 ? 20.443 5.291 -13.619 1.00 89.56 171 SER A C 1
ATOM 1358 O O . SER A 1 171 ? 21.225 5.335 -14.562 1.00 89.56 171 SER A O 1
ATOM 1360 N N . THR A 1 172 ? 19.125 5.426 -13.778 1.00 89.50 172 THR A N 1
ATOM 1361 C CA . THR A 1 172 ? 18.461 5.581 -15.085 1.00 89.50 172 THR A CA 1
ATOM 1362 C C . THR A 1 172 ? 18.238 7.035 -15.503 1.00 89.50 172 THR A C 1
ATOM 1364 O O . THR A 1 172 ? 17.709 7.279 -16.584 1.00 89.50 172 THR A O 1
ATOM 1367 N N . LYS A 1 173 ? 18.608 8.012 -14.660 1.00 91.12 173 LYS A N 1
ATOM 1368 C CA . LYS A 1 173 ? 18.333 9.448 -14.863 1.00 91.12 173 LYS A CA 1
ATOM 1369 C C . LYS A 1 173 ? 16.852 9.744 -15.167 1.00 91.12 173 LYS A C 1
ATOM 1371 O O . LYS A 1 173 ? 16.529 10.661 -15.921 1.00 91.12 173 LYS A O 1
ATOM 1376 N N . CYS A 1 174 ? 15.931 8.982 -14.573 1.00 92.75 174 CYS A N 1
ATOM 1377 C CA . CYS A 1 174 ? 14.497 9.145 -14.801 1.00 92.75 174 CYS A CA 1
ATOM 1378 C C . CYS A 1 174 ? 13.972 10.420 -14.115 1.00 92.75 174 CYS A C 1
ATOM 1380 O O . CYS A 1 174 ? 13.637 10.421 -12.928 1.00 92.75 174 CYS A O 1
ATOM 1382 N N . THR A 1 175 ? 13.869 11.513 -14.871 1.00 94.12 175 THR A N 1
ATOM 1383 C CA . THR A 1 175 ? 13.462 12.839 -14.370 1.00 94.12 175 THR A CA 1
ATOM 1384 C C . THR A 1 175 ? 12.079 12.832 -13.718 1.00 94.12 175 THR A C 1
ATOM 1386 O O . THR A 1 175 ? 11.891 13.434 -12.662 1.00 94.12 175 THR A O 1
ATOM 1389 N N . SER A 1 176 ? 11.120 12.107 -14.297 1.00 94.44 176 SER A N 1
ATOM 1390 C CA . SER A 1 176 ? 9.763 11.971 -13.757 1.00 94.44 176 SER A CA 1
ATOM 1391 C C . SER A 1 176 ? 9.745 11.338 -12.364 1.00 94.44 176 SER A C 1
ATOM 1393 O O . SER A 1 176 ? 8.994 11.794 -11.505 1.00 94.44 176 SER A O 1
ATOM 1395 N N . LEU A 1 177 ? 10.587 10.327 -12.113 1.00 94.00 177 LEU A N 1
ATOM 1396 C CA . LEU A 1 177 ? 10.725 9.727 -10.783 1.00 94.00 177 LEU A CA 1
ATOM 1397 C C . LEU A 1 177 ? 11.430 10.680 -9.822 1.00 94.00 177 LEU A C 1
ATOM 1399 O O . LEU A 1 177 ? 10.938 10.895 -8.717 1.00 94.00 177 LEU A O 1
ATOM 1403 N N . LEU A 1 178 ? 12.537 11.294 -10.251 1.00 94.88 178 LEU A N 1
ATOM 1404 C CA . LEU A 1 178 ? 13.309 12.226 -9.422 1.00 94.88 178 LEU A CA 1
ATOM 1405 C C . LEU A 1 178 ? 12.454 13.384 -8.878 1.00 94.88 178 LEU A C 1
ATOM 1407 O O . LEU A 1 178 ? 12.678 13.811 -7.750 1.00 94.88 178 LEU A O 1
ATOM 1411 N N . LYS A 1 179 ? 11.432 13.832 -9.621 1.00 95.62 179 LYS A N 1
ATOM 1412 C CA . LYS A 1 179 ? 10.466 14.847 -9.161 1.00 95.62 179 LYS A CA 1
ATOM 1413 C C . LYS A 1 179 ? 9.543 14.370 -8.029 1.00 95.62 179 LYS A C 1
ATOM 1415 O O . LYS A 1 179 ? 9.127 15.183 -7.211 1.00 95.62 179 LYS A O 1
ATOM 1420 N N . LEU A 1 180 ? 9.204 13.080 -7.972 1.00 94.81 180 LEU A N 1
ATOM 1421 C CA . LEU A 1 180 ? 8.263 12.524 -6.985 1.00 94.81 180 LEU A CA 1
ATOM 1422 C C . LEU A 1 180 ? 8.946 12.091 -5.680 1.00 94.81 180 LEU A C 1
ATOM 1424 O O . LEU A 1 180 ? 8.328 12.112 -4.615 1.00 94.81 180 LEU A O 1
ATOM 1428 N N . LEU A 1 181 ? 10.217 11.693 -5.759 1.00 94.56 181 LEU A N 1
ATOM 1429 C CA . LEU A 1 181 ?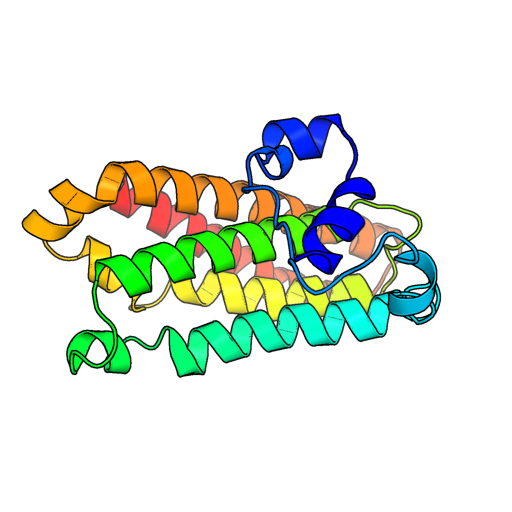 10.951 11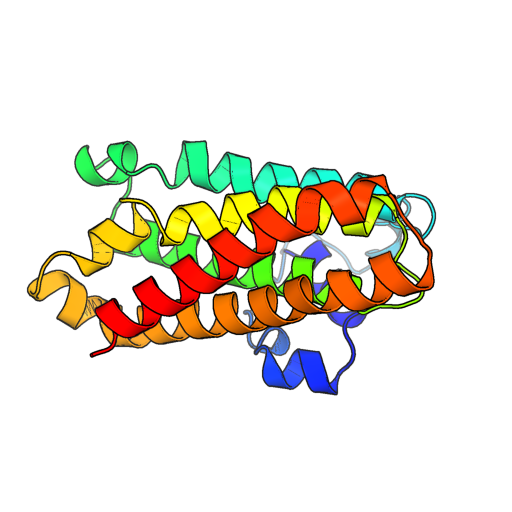.109 -4.634 1.00 94.56 181 LEU A CA 1
ATOM 1430 C C . LEU A 1 181 ? 11.046 11.997 -3.383 1.00 94.56 181 LEU A C 1
ATOM 1432 O O . LEU A 1 181 ? 10.915 11.437 -2.295 1.00 94.56 181 LEU A O 1
ATOM 1436 N N . PRO A 1 182 ? 11.234 13.332 -3.466 1.00 96.19 182 PRO A N 1
ATOM 1437 C CA . PRO A 1 182 ? 11.291 14.170 -2.268 1.00 96.19 182 PRO A CA 1
ATOM 1438 C C . PRO A 1 182 ? 10.014 14.082 -1.425 1.00 96.19 182 PRO A C 1
ATOM 1440 O O . PRO A 1 182 ? 10.084 13.902 -0.212 1.00 96.19 182 PRO A O 1
ATOM 1443 N N . GLN A 1 183 ? 8.844 14.133 -2.070 1.00 95.94 183 GLN A N 1
ATOM 1444 C CA . GLN A 1 183 ? 7.559 14.042 -1.374 1.00 95.94 183 GLN A CA 1
ATOM 1445 C C . GLN A 1 183 ? 7.315 12.644 -0.806 1.00 95.94 183 GLN A C 1
ATOM 1447 O O . GLN A 1 183 ? 6.845 12.521 0.321 1.00 95.94 183 GLN A O 1
ATOM 1452 N N . LEU A 1 184 ? 7.649 11.593 -1.565 1.00 97.12 184 LEU A N 1
ATOM 1453 C CA . LEU A 1 184 ? 7.564 10.218 -1.071 1.00 97.12 184 LEU A CA 1
ATOM 1454 C C . LEU A 1 184 ? 8.430 10.040 0.182 1.00 97.12 184 LEU A C 1
ATOM 1456 O O . LEU A 1 184 ? 7.941 9.537 1.187 1.00 97.12 184 LEU A O 1
ATOM 1460 N N . ARG A 1 185 ? 9.681 10.514 0.149 1.00 96.81 185 ARG A N 1
ATOM 1461 C CA . ARG A 1 185 ? 10.603 10.440 1.286 1.00 96.81 185 ARG A CA 1
ATOM 1462 C C . ARG A 1 185 ? 10.055 11.165 2.515 1.00 96.81 185 ARG A C 1
ATOM 1464 O O . ARG A 1 185 ? 10.065 10.587 3.597 1.00 96.81 185 ARG A O 1
ATOM 1471 N N . ALA A 1 186 ? 9.545 12.384 2.347 1.00 97.62 186 ALA A N 1
ATOM 1472 C CA . ALA A 1 186 ? 8.960 13.145 3.448 1.00 97.62 186 ALA A CA 1
ATOM 1473 C C . ALA A 1 186 ? 7.777 12.400 4.097 1.00 97.62 186 ALA A C 1
ATOM 1475 O O . ALA A 1 186 ? 7.723 12.277 5.321 1.00 97.62 186 ALA A O 1
ATOM 1476 N N . THR A 1 187 ? 6.867 11.839 3.291 1.00 97.94 187 THR A N 1
ATOM 1477 C CA . THR A 1 187 ? 5.749 11.028 3.800 1.00 97.94 187 THR A CA 1
ATOM 1478 C C . THR A 1 187 ? 6.242 9.743 4.478 1.00 97.94 187 THR A C 1
ATOM 1480 O O . THR A 1 187 ? 5.745 9.401 5.548 1.00 97.94 187 THR A O 1
ATOM 1483 N N . SER A 1 188 ? 7.245 9.054 3.921 1.00 97.19 188 SER A N 1
ATOM 1484 C CA . SER A 1 188 ? 7.854 7.865 4.534 1.00 97.19 188 SER A CA 1
ATOM 1485 C C . SER A 1 188 ? 8.460 8.153 5.909 1.00 97.19 188 SER A C 1
ATOM 1487 O O . SER A 1 188 ? 8.289 7.354 6.828 1.00 97.19 188 SER A O 1
ATOM 1489 N N . GLU A 1 189 ? 9.168 9.272 6.060 1.00 96.88 189 GLU A N 1
ATOM 1490 C CA . GLU A 1 189 ? 9.752 9.695 7.337 1.00 96.88 189 GLU A CA 1
ATOM 1491 C C . GLU A 1 189 ? 8.666 10.079 8.347 1.00 96.88 189 GLU A C 1
ATOM 1493 O O . GLU A 1 189 ? 8.754 9.709 9.518 1.00 96.88 189 GLU A O 1
ATOM 1498 N N . GLN A 1 190 ? 7.611 10.763 7.896 1.00 96.81 190 GLN A N 1
ATOM 1499 C CA . GLN A 1 190 ? 6.480 11.103 8.752 1.00 96.81 190 GLN A CA 1
ATOM 1500 C C . GLN A 1 190 ? 5.740 9.857 9.242 1.00 96.81 190 GLN A C 1
ATOM 1502 O O . GLN A 1 190 ? 5.453 9.760 10.430 1.00 96.81 190 GLN A O 1
ATOM 1507 N N . PHE A 1 191 ? 5.509 8.879 8.364 1.00 96.69 191 PHE A N 1
ATOM 1508 C CA . PHE A 1 191 ? 4.943 7.586 8.740 1.00 96.69 191 PHE A CA 1
ATOM 1509 C C . PHE A 1 191 ? 5.779 6.902 9.830 1.00 96.69 191 PHE A C 1
ATOM 1511 O O . PHE A 1 191 ? 5.231 6.465 10.838 1.00 96.69 191 PHE A O 1
ATOM 1518 N N . ILE A 1 192 ? 7.107 6.852 9.671 1.00 95.00 192 ILE A N 1
ATOM 1519 C CA . ILE A 1 192 ? 8.002 6.256 10.676 1.00 95.00 192 ILE A CA 1
ATOM 1520 C C . ILE A 1 192 ? 7.872 6.982 12.022 1.00 95.00 192 ILE A C 1
ATOM 1522 O O . ILE A 1 192 ? 7.788 6.325 13.058 1.00 95.00 192 ILE A O 1
ATOM 1526 N N . ARG A 1 193 ? 7.816 8.321 12.016 1.00 94.75 193 ARG A N 1
ATOM 1527 C CA . ARG A 1 193 ? 7.599 9.113 13.236 1.00 94.75 193 ARG A CA 1
ATOM 1528 C C . ARG A 1 193 ? 6.262 8.789 13.901 1.00 94.75 193 ARG A C 1
ATOM 1530 O O . ARG A 1 193 ? 6.250 8.563 15.105 1.00 94.75 193 ARG A O 1
ATOM 1537 N N . THR A 1 194 ? 5.174 8.705 13.136 1.00 91.56 194 THR A N 1
ATOM 1538 C CA . THR A 1 194 ? 3.852 8.345 13.669 1.00 91.56 194 THR A CA 1
ATOM 1539 C C . THR A 1 194 ? 3.847 6.942 14.278 1.00 91.56 194 THR A C 1
ATOM 1541 O O . THR A 1 194 ? 3.328 6.760 15.373 1.00 91.56 194 THR A O 1
ATOM 1544 N N . VAL A 1 195 ? 4.479 5.959 13.626 1.00 87.94 195 VAL A N 1
ATOM 1545 C CA . VAL A 1 195 ? 4.599 4.601 14.183 1.00 87.94 195 VAL A CA 1
ATOM 1546 C C . VAL A 1 195 ? 5.363 4.601 15.502 1.00 87.94 195 VAL A C 1
ATOM 1548 O O . VAL A 1 195 ? 4.930 3.943 16.439 1.00 87.94 195 VAL A O 1
ATOM 1551 N N . HIS A 1 196 ? 6.473 5.337 15.596 1.00 88.50 196 HIS A N 1
ATOM 1552 C CA . HIS A 1 196 ? 7.207 5.438 16.856 1.00 88.50 196 HIS A CA 1
ATOM 1553 C C . HIS A 1 196 ? 6.361 6.081 17.957 1.00 88.50 196 HIS A C 1
ATOM 1555 O O . HIS A 1 196 ? 6.341 5.561 19.061 1.00 88.50 196 HIS A O 1
ATOM 1561 N N . GLN A 1 197 ? 5.625 7.154 17.657 1.00 88.12 197 GLN A N 1
ATOM 1562 C CA . GLN A 1 197 ? 4.758 7.820 18.637 1.00 88.12 197 GLN A CA 1
ATOM 1563 C C . GLN A 1 197 ? 3.615 6.936 19.149 1.00 88.12 197 GLN A C 1
ATOM 1565 O O . GLN A 1 197 ? 3.209 7.099 20.287 1.00 88.12 197 GLN A O 1
ATOM 1570 N N . LEU A 1 198 ? 3.086 6.026 18.325 1.00 83.69 198 LEU A N 1
ATOM 1571 C CA . LEU A 1 198 ? 2.019 5.101 18.729 1.00 83.69 198 LEU A CA 1
ATOM 1572 C C . LEU A 1 198 ? 2.516 3.895 19.535 1.00 83.69 198 LEU A C 1
ATOM 1574 O O . LEU A 1 198 ? 1.712 3.205 20.153 1.00 83.69 198 LEU A O 1
ATOM 1578 N N . MET A 1 199 ? 3.803 3.565 19.420 1.00 73.75 199 MET A N 1
ATOM 1579 C CA . MET A 1 199 ? 4.381 2.337 19.973 1.00 73.75 199 MET A CA 1
ATOM 1580 C C . MET A 1 199 ? 5.211 2.565 21.243 1.00 73.75 199 MET A C 1
ATOM 1582 O O . MET A 1 199 ? 5.702 1.587 21.807 1.00 73.75 199 MET A O 1
ATOM 1586 N N . ILE A 1 200 ? 5.405 3.825 21.634 1.00 68.50 200 ILE A N 1
ATOM 1587 C CA . ILE A 1 200 ? 6.055 4.264 22.876 1.00 68.50 200 ILE A CA 1
ATOM 1588 C C . ILE A 1 200 ? 4.953 4.624 23.865 1.00 68.50 200 ILE A C 1
ATOM 1590 O O . ILE A 1 200 ? 5.071 4.185 25.027 1.00 68.50 200 ILE A O 1
#

pLDDT: mean 86.3, std 13.43, range [50.38, 98.5]

Secondary structure (DSSP, 8-state):
-HHHHHHHTTS-HHHHHHTTGGGS-----TT--S-HHHHTTT-STTTHHHHHHHHHHHHHHHHHHTS-HHHHHTTSS-HHHHHHHHHHHHHHHHHHHHHTT-TTT--HHHHHHHHHHHHHHHHHHHSS-HHHHHTSSHHHHHHHHHHHHHHHHHHHHHHHHHHTHHHHHHHTT-HHHHHHHHHHHHHHHHHHHHHHHHH-

InterPro domains:
  IPR029448 Fanconi anaemia protein FANCD2 [PF14631] (34-198)
  IPR029448 Fanconi anaemia protein FANCD2 [PTHR32086] (1-199)

Radius of gyration: 17.27 Å; chains: 1; bounding box: 42×42×47 Å